Protein AF-K9KBS5-F1 (afdb_monomer_lite)

InterPro domains:
  IPR041309 TANK-binding kinase 1, coiled-coil domain 1 [PF18394] (1-120)
  IPR051180 Inhibitor of nuclear factor kappa-B kinase [PTHR22969] (2-181)

Foldseek 3Di:
DLVPFADDVVVVLVVVLVVLVVLLVVLVVVVVVVVVVVDDDPVVVVVNVVSVVVNVVSVVVSVCSCVVRHVVRVVVSVVVVVVVVVVVVVVVVVVVVVVVVVVVVVVVVVVVVVVVVVVVVPPPPCVVVVCVDDDDDDDPDPPPPVNVVVVVVVVVVVVVVVVVVVVVVVVVVVVVVVVVVVVVPPDDDDDDDD

pLDDT: mean 84.77, std 21.23, range [32.62, 98.75]

Secondary structure (DSSP, 8-state):
-TTTSS--GGG-HHHHHHHHHHHHHHHHHHHHHHHHHSS--HHHHHHHHHHHHHHHHHHHHHHHHIIIIIIHHHHHHHHHHHHHHHHHHHHHHHHHHHHHHHHHHHHHHHHHHHHHHHHHHHS-GGGTTTTTTS----------HHHHHHHHHHHHHHHHHHHHHHHHHHHHHHHHHHHHHHSSSS--------

Radius of gyration: 48.0 Å; chains: 1; bounding box: 84×81×123 Å

Sequence (194 aa):
WAHQEGTHPKDRHVEKLQVLLSCITEIYYQFKKDKAERRLAYNEEQIHKFDKQKLYYHATKAMTHFTDECVKKYEVFLDKSEEWMRKMLHLRKQLLALTNQCFDIEEEVSKYQDYTSELQETLPQKMFAASSGMKHAMTPVYPCSNTLVEMTLGMKKLKEEMEGVVKELAENNHILERFGALTMDGGLRNVDCL

Structure (mmCIF, N/CA/C/O backbone):
data_AF-K9KBS5-F1
#
_entry.id   AF-K9KBS5-F1
#
loop_
_atom_site.group_PDB
_atom_site.id
_atom_site.type_symbol
_atom_site.label_atom_id
_atom_site.label_alt_id
_atom_site.label_comp_id
_atom_site.label_asym_id
_atom_site.label_entity_id
_atom_site.label_seq_id
_atom_site.pdbx_PDB_ins_code
_atom_site.Cartn_x
_atom_site.Cartn_y
_atom_site.Cartn_z
_atom_site.occupancy
_atom_site.B_iso_or_equiv
_atom_site.auth_seq_id
_atom_site.auth_comp_id
_atom_site.auth_asym_id
_atom_site.auth_atom_id
_atom_site.pdbx_PDB_model_num
ATOM 1 N N . TRP A 1 1 ? 0.199 -4.990 14.502 1.00 95.06 1 TRP A N 1
ATOM 2 C CA . TRP A 1 1 ? -0.341 -4.807 13.145 1.00 95.06 1 TRP A CA 1
ATOM 3 C C . TRP A 1 1 ? 0.205 -3.537 12.488 1.00 95.06 1 TRP A C 1
ATOM 5 O O . TRP A 1 1 ? 0.916 -3.676 11.511 1.00 95.06 1 TRP A O 1
ATOM 15 N N . ALA A 1 2 ? 0.016 -2.330 13.043 1.00 95.69 2 ALA A N 1
ATOM 16 C CA . ALA A 1 2 ? 0.425 -1.084 12.364 1.00 95.69 2 ALA A CA 1
ATOM 17 C C . ALA A 1 2 ? 1.937 -0.931 12.057 1.00 95.69 2 ALA A C 1
ATOM 19 O O . ALA A 1 2 ? 2.290 -0.287 11.083 1.00 95.69 2 ALA A O 1
ATOM 20 N N . HIS A 1 3 ? 2.825 -1.535 12.858 1.00 95.69 3 HIS A N 1
ATOM 21 C CA . HIS A 1 3 ? 4.283 -1.555 12.610 1.00 95.69 3 HIS A CA 1
ATOM 22 C C . HIS A 1 3 ? 4.777 -2.835 11.907 1.00 95.69 3 HIS A C 1
ATOM 24 O O . HIS A 1 3 ? 5.979 -3.084 11.828 1.00 95.69 3 HIS A O 1
ATOM 30 N N . GLN A 1 4 ? 3.854 -3.717 11.525 1.00 95.12 4 GLN A N 1
ATOM 31 C CA . GLN A 1 4 ? 4.143 -5.030 10.937 1.00 95.12 4 GLN A CA 1
ATOM 32 C C . GLN A 1 4 ? 3.656 -5.096 9.489 1.00 95.12 4 GLN A C 1
ATOM 34 O O . GLN A 1 4 ? 4.336 -5.671 8.649 1.00 95.12 4 GLN A O 1
ATOM 39 N N . GLU A 1 5 ? 2.504 -4.487 9.217 1.00 95.81 5 GLU A N 1
ATOM 40 C CA . GLU A 1 5 ? 1.865 -4.439 7.905 1.00 95.81 5 GLU A CA 1
ATOM 41 C C . GLU A 1 5 ? 2.236 -3.158 7.152 1.00 95.81 5 GLU A C 1
ATOM 43 O O . GLU A 1 5 ? 2.661 -2.170 7.754 1.00 95.81 5 GLU A O 1
ATOM 48 N N . GLY A 1 6 ? 2.025 -3.153 5.835 1.00 96.25 6 GLY A N 1
ATOM 49 C CA . GLY A 1 6 ? 2.321 -1.998 4.992 1.00 96.25 6 GLY A CA 1
ATOM 50 C C . GLY A 1 6 ? 3.808 -1.821 4.683 1.00 96.25 6 GLY A C 1
ATOM 51 O O . GLY A 1 6 ? 4.645 -2.695 4.920 1.00 96.25 6 GLY A O 1
ATOM 52 N N . THR A 1 7 ? 4.132 -0.671 4.099 1.00 97.25 7 THR A N 1
ATOM 53 C CA . THR A 1 7 ? 5.505 -0.287 3.752 1.00 97.25 7 THR A CA 1
ATOM 54 C C . THR A 1 7 ? 6.061 0.709 4.755 1.00 97.25 7 THR A C 1
ATOM 56 O O . THR A 1 7 ? 5.354 1.614 5.198 1.00 97.25 7 THR A O 1
ATOM 59 N N . HIS A 1 8 ? 7.354 0.611 5.037 1.00 97.44 8 HIS A N 1
ATOM 60 C CA . HIS A 1 8 ? 8.054 1.472 5.978 1.00 97.44 8 HIS A CA 1
ATOM 61 C C . HIS A 1 8 ? 9.142 2.296 5.275 1.00 97.44 8 HIS A C 1
ATOM 63 O O . HIS A 1 8 ? 9.689 1.864 4.257 1.00 97.44 8 HIS A O 1
ATOM 69 N N . PRO A 1 9 ? 9.559 3.443 5.847 1.00 97.19 9 PRO A N 1
ATOM 70 C CA . PRO A 1 9 ? 10.633 4.261 5.272 1.00 97.19 9 PRO A CA 1
ATOM 71 C C . PRO A 1 9 ? 11.941 3.487 5.036 1.00 97.19 9 PRO A C 1
ATOM 73 O O . PRO A 1 9 ? 12.627 3.691 4.040 1.00 97.19 9 PRO A O 1
ATOM 76 N N . LYS A 1 10 ? 12.255 2.530 5.919 1.00 96.75 10 LYS A N 1
ATOM 77 C CA . LYS A 1 10 ? 13.432 1.651 5.812 1.00 96.75 10 LYS A CA 1
ATOM 78 C C . LYS A 1 10 ? 13.430 0.732 4.582 1.00 96.75 10 LYS A C 1
ATOM 80 O O . LYS A 1 10 ? 14.494 0.264 4.188 1.00 96.75 10 LYS A O 1
ATOM 85 N N . ASP A 1 11 ? 12.275 0.486 3.967 1.00 96.69 11 ASP A N 1
ATOM 86 C CA . ASP A 1 11 ? 12.158 -0.409 2.811 1.00 96.69 11 ASP A CA 1
ATOM 87 C C . ASP A 1 11 ? 12.587 0.279 1.501 1.00 96.69 11 ASP A C 1
ATOM 89 O O . ASP A 1 11 ? 12.932 -0.388 0.512 1.00 96.69 11 ASP A O 1
ATOM 93 N N . ARG A 1 12 ? 12.624 1.623 1.520 1.00 97.94 12 ARG A N 1
ATOM 94 C CA . ARG A 1 12 ? 13.151 2.502 0.465 1.00 97.94 12 ARG A CA 1
ATOM 95 C C . ARG A 1 12 ? 12.515 2.273 -0.907 1.00 97.94 12 ARG A C 1
ATOM 97 O O . ARG A 1 12 ? 13.191 2.280 -1.938 1.00 97.94 12 ARG A O 1
ATOM 104 N N . HIS A 1 13 ? 11.211 1.980 -0.929 1.00 97.94 13 HIS A N 1
ATOM 105 C CA . HIS A 1 13 ? 10.484 1.705 -2.173 1.00 97.94 13 HIS A CA 1
ATOM 106 C C . HIS A 1 13 ? 10.466 2.922 -3.105 1.00 97.94 13 HIS A C 1
ATOM 108 O O . HIS A 1 13 ? 10.647 2.758 -4.311 1.00 97.94 13 HIS A O 1
ATOM 114 N N . VAL A 1 14 ? 10.314 4.129 -2.549 1.00 98.12 14 VAL A N 1
ATOM 115 C CA . VAL A 1 14 ? 10.308 5.382 -3.316 1.00 98.12 14 VAL A CA 1
ATOM 116 C C . VAL A 1 14 ? 11.654 5.593 -4.002 1.00 98.12 14 VAL A C 1
ATOM 118 O O . VAL A 1 14 ? 11.693 5.843 -5.201 1.00 98.12 14 VAL A O 1
ATOM 121 N N . GLU A 1 15 ? 12.767 5.406 -3.293 1.00 98.38 15 GLU A N 1
ATOM 122 C CA . GLU A 1 15 ? 14.102 5.581 -3.868 1.00 98.38 15 GLU A CA 1
ATOM 123 C C . GLU A 1 15 ? 14.423 4.511 -4.915 1.00 98.38 15 GLU A C 1
ATOM 125 O O . GLU A 1 15 ? 15.004 4.825 -5.952 1.00 98.38 15 GLU A O 1
ATOM 130 N N . LYS A 1 16 ? 14.006 3.257 -4.697 1.00 98.19 16 LYS A N 1
ATOM 131 C CA . LYS A 1 16 ? 14.151 2.185 -5.699 1.00 98.19 16 LYS A CA 1
ATOM 132 C C . LYS A 1 16 ? 13.413 2.523 -6.999 1.00 98.19 16 LYS A C 1
ATOM 134 O O . LYS A 1 16 ? 13.973 2.344 -8.080 1.00 98.19 16 LYS A O 1
ATOM 139 N N . LEU A 1 17 ? 12.184 3.033 -6.903 1.00 98.56 17 LEU A N 1
ATOM 140 C CA . LEU A 1 17 ? 11.411 3.484 -8.064 1.00 98.56 17 LEU A CA 1
ATOM 141 C C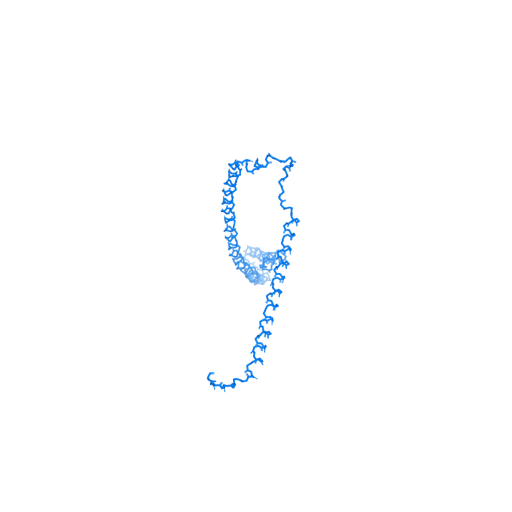 . LEU A 1 17 ? 12.027 4.731 -8.705 1.00 98.56 17 LEU A C 1
ATOM 143 O O . LEU A 1 17 ? 12.088 4.814 -9.930 1.00 98.56 17 LEU A O 1
ATOM 147 N N . GLN A 1 18 ? 12.552 5.656 -7.900 1.00 98.50 18 GLN A N 1
ATOM 148 C CA . GLN A 1 18 ? 13.221 6.860 -8.384 1.00 98.50 18 GLN A CA 1
ATOM 149 C C . GLN A 1 18 ? 14.458 6.529 -9.226 1.00 98.50 18 GLN A C 1
ATOM 151 O O . GLN A 1 18 ? 14.669 7.159 -10.255 1.00 98.50 18 GLN A O 1
ATOM 156 N N . VAL A 1 19 ? 15.246 5.519 -8.843 1.00 98.62 19 VAL A N 1
ATOM 157 C CA . VAL A 1 19 ? 16.393 5.062 -9.648 1.00 98.62 19 VAL A CA 1
ATOM 158 C C . VAL A 1 19 ? 15.939 4.564 -11.022 1.00 98.62 19 VAL A C 1
ATOM 160 O O . VAL A 1 19 ? 16.517 4.951 -12.035 1.00 98.62 19 VAL A O 1
ATOM 163 N N . LEU A 1 20 ? 14.878 3.752 -11.082 1.00 98.62 20 LEU A N 1
ATOM 164 C CA . LEU A 1 20 ? 14.330 3.271 -12.357 1.00 98.62 20 LEU A CA 1
ATOM 165 C C . LEU A 1 20 ? 13.782 4.423 -13.207 1.00 98.62 20 LEU A C 1
ATOM 167 O O . LEU A 1 20 ? 14.007 4.455 -14.417 1.00 98.62 20 LEU A O 1
ATOM 171 N N . LEU A 1 21 ? 13.110 5.387 -12.575 1.00 98.75 21 LEU A N 1
ATOM 172 C CA . LEU A 1 21 ? 12.610 6.587 -13.236 1.00 98.75 21 LEU A CA 1
ATOM 173 C C . LEU A 1 21 ? 13.749 7.435 -13.813 1.00 98.75 21 LEU A C 1
ATOM 175 O O . LEU A 1 21 ? 13.623 7.920 -14.937 1.00 98.75 21 LEU A O 1
ATOM 179 N N . SER A 1 22 ? 14.863 7.585 -13.094 1.00 98.75 22 SER A N 1
ATOM 180 C CA . SER A 1 22 ? 16.047 8.288 -13.595 1.00 98.75 22 SER A CA 1
ATOM 181 C C . SER A 1 22 ? 16.603 7.618 -14.855 1.00 98.75 22 SER A C 1
ATOM 183 O O . SER A 1 22 ? 16.784 8.304 -15.856 1.00 98.75 22 SER A O 1
ATOM 185 N N . CYS A 1 23 ? 16.751 6.286 -14.874 1.00 98.62 23 CYS A N 1
ATOM 186 C CA . CYS A 1 23 ? 17.196 5.560 -16.074 1.00 98.62 23 CYS A CA 1
ATOM 187 C C . CYS A 1 23 ? 16.243 5.754 -17.267 1.00 98.62 23 CYS A C 1
ATOM 189 O O . CYS A 1 23 ? 16.682 5.991 -18.391 1.00 98.62 23 CYS A O 1
ATOM 191 N N . ILE A 1 24 ? 14.926 5.688 -17.036 1.00 98.75 24 ILE A N 1
ATOM 192 C CA . ILE A 1 24 ? 13.917 5.941 -18.081 1.00 98.75 24 ILE A CA 1
ATOM 193 C C . ILE A 1 24 ? 14.037 7.375 -18.610 1.00 98.75 24 ILE A C 1
ATOM 195 O O . ILE A 1 24 ? 13.955 7.609 -19.816 1.00 98.75 24 ILE A O 1
ATOM 199 N N . THR A 1 25 ? 14.241 8.333 -17.708 1.00 98.69 25 THR A N 1
ATOM 200 C CA . THR A 1 25 ? 14.342 9.759 -18.027 1.00 98.69 25 THR A CA 1
ATOM 201 C C . THR A 1 25 ? 15.595 10.064 -18.845 1.00 98.69 25 THR A C 1
ATOM 203 O O . THR A 1 25 ? 15.521 10.820 -19.814 1.00 98.69 25 THR A O 1
ATOM 206 N N . GLU A 1 26 ? 16.729 9.447 -18.512 1.00 98.75 26 GLU A N 1
ATOM 207 C CA . GLU A 1 26 ? 17.972 9.548 -19.283 1.00 98.75 26 GLU A CA 1
ATOM 208 C C . GLU A 1 26 ? 17.784 9.040 -20.718 1.00 98.75 26 GLU A C 1
ATOM 210 O O . GLU A 1 26 ? 18.081 9.772 -21.666 1.00 98.75 26 GLU A O 1
ATOM 215 N N . ILE A 1 27 ? 17.195 7.848 -20.891 1.00 98.69 27 ILE A N 1
ATOM 216 C CA . ILE A 1 27 ? 16.898 7.290 -22.221 1.00 98.69 27 ILE A CA 1
ATOM 217 C C . ILE A 1 27 ? 15.939 8.208 -22.992 1.00 98.69 27 ILE A C 1
ATOM 219 O O . ILE A 1 27 ? 16.160 8.500 -24.167 1.00 98.69 27 ILE A O 1
ATOM 223 N N . TYR A 1 28 ? 14.894 8.721 -22.339 1.00 98.69 28 TYR A N 1
ATOM 224 C CA . TYR A 1 28 ? 13.949 9.653 -22.956 1.00 98.69 28 TYR A CA 1
ATOM 225 C C . TYR A 1 28 ? 14.634 10.924 -23.475 1.00 98.69 28 TYR A C 1
ATOM 227 O O . TYR A 1 28 ? 14.375 11.354 -24.604 1.00 98.69 28 TYR A O 1
ATOM 235 N N . TYR A 1 29 ? 15.518 11.534 -22.682 1.00 98.69 29 TYR A N 1
ATOM 236 C CA . TYR A 1 29 ? 16.245 12.723 -23.120 1.00 98.69 29 TYR A CA 1
ATOM 237 C C . TYR A 1 29 ? 17.230 12.421 -24.244 1.00 98.69 29 TYR A C 1
ATOM 239 O O . TYR A 1 29 ? 17.361 13.250 -25.147 1.00 98.69 29 TYR A O 1
ATOM 247 N N . GLN A 1 30 ? 17.868 11.250 -24.238 1.00 98.50 30 GLN A N 1
ATOM 248 C CA . GLN A 1 30 ? 18.705 10.827 -25.356 1.00 98.50 30 GLN A CA 1
ATOM 249 C C . GLN A 1 30 ? 17.870 10.669 -26.634 1.00 98.50 30 GLN A C 1
ATOM 251 O O . GLN A 1 30 ? 18.192 11.272 -27.651 1.00 98.50 30 GLN A O 1
ATOM 256 N N . PHE A 1 31 ? 16.700 10.028 -26.561 1.00 98.44 31 PHE A N 1
ATOM 257 C CA . PHE A 1 31 ? 15.797 9.887 -27.711 1.00 98.44 31 PHE A CA 1
ATOM 258 C C . PHE A 1 31 ? 15.307 11.225 -28.265 1.00 98.44 31 PHE A C 1
ATOM 260 O O . PHE A 1 31 ? 15.071 11.356 -29.468 1.00 98.44 31 PHE A O 1
ATOM 267 N N . LYS A 1 32 ? 15.161 12.249 -27.415 1.00 98.38 32 LYS A N 1
ATOM 268 C CA . LYS A 1 32 ? 14.866 13.608 -27.886 1.00 98.38 32 LYS A CA 1
ATOM 269 C C . LYS A 1 32 ? 16.009 14.201 -28.710 1.00 98.38 32 LYS A C 1
ATOM 271 O O . LYS A 1 32 ? 15.714 14.908 -29.674 1.00 98.38 32 LYS A O 1
ATOM 276 N N . LYS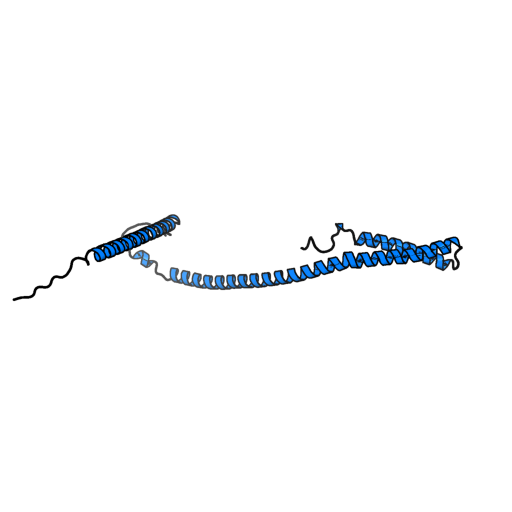 A 1 33 ? 17.268 13.939 -28.346 1.00 98.12 33 LYS A N 1
ATOM 277 C CA . LYS A 1 33 ? 18.447 14.385 -29.107 1.00 98.12 33 LYS A CA 1
ATOM 278 C C . LYS A 1 33 ? 18.543 13.640 -30.434 1.00 98.12 33 LYS A C 1
ATOM 280 O O . LYS A 1 33 ? 18.546 14.288 -31.476 1.00 98.12 33 LYS A O 1
ATOM 285 N N . ASP A 1 34 ? 18.453 12.313 -30.399 1.00 98.00 34 ASP A N 1
ATOM 286 C CA . ASP A 1 34 ? 18.469 11.458 -31.592 1.00 98.00 34 ASP A CA 1
ATOM 287 C C . ASP A 1 34 ? 17.393 11.887 -32.607 1.00 98.00 34 ASP A C 1
ATOM 289 O O . ASP A 1 34 ? 17.620 11.960 -33.816 1.00 98.00 34 ASP A O 1
ATOM 293 N N . LYS A 1 35 ? 16.199 12.242 -32.112 1.00 97.12 35 LYS A N 1
ATOM 294 C CA . LYS A 1 35 ? 15.102 12.750 -32.945 1.00 97.12 35 LYS A CA 1
ATOM 295 C C . LYS A 1 35 ? 15.440 14.085 -33.617 1.00 97.12 35 LYS A C 1
ATOM 297 O O . LYS A 1 35 ? 15.013 14.306 -34.751 1.00 97.12 35 LYS A O 1
ATOM 302 N N . ALA A 1 36 ? 16.160 14.979 -32.940 1.00 97.44 36 ALA A N 1
ATOM 303 C CA . ALA A 1 36 ? 16.575 16.263 -33.505 1.00 97.44 36 ALA A CA 1
ATOM 304 C C . ALA A 1 36 ? 17.604 16.087 -34.636 1.00 97.44 36 ALA A C 1
ATOM 306 O O . ALA A 1 36 ? 17.568 16.842 -35.608 1.00 97.44 36 ALA A O 1
ATOM 307 N N . GLU A 1 37 ? 18.449 15.056 -34.556 1.00 95.38 37 GLU A N 1
ATOM 308 C CA . GLU A 1 37 ? 19.460 14.715 -35.570 1.00 95.38 37 GLU A CA 1
ATOM 309 C C . GLU A 1 37 ? 18.867 14.096 -36.849 1.00 95.38 37 GLU A C 1
ATOM 311 O O . GLU A 1 37 ? 19.524 14.067 -37.888 1.00 95.38 37 GLU A O 1
ATOM 316 N N . ARG A 1 38 ? 17.598 13.658 -36.816 1.00 93.62 38 ARG A N 1
ATOM 317 C CA . ARG A 1 38 ? 16.812 13.053 -37.918 1.00 93.62 38 ARG A CA 1
ATOM 318 C C . ARG A 1 38 ? 17.336 11.724 -38.470 1.00 93.62 38 ARG A C 1
ATOM 320 O O . ARG A 1 38 ? 16.527 10.936 -38.958 1.00 93.62 38 ARG A O 1
ATOM 327 N N . ARG A 1 39 ? 18.642 11.463 -38.433 1.00 95.56 39 ARG A N 1
ATOM 328 C CA . ARG A 1 39 ? 19.259 10.223 -38.908 1.00 95.56 39 ARG A CA 1
ATOM 329 C C . ARG A 1 39 ? 20.481 9.884 -38.061 1.00 95.56 39 ARG A C 1
ATOM 331 O O . ARG A 1 39 ? 21.407 10.679 -37.977 1.00 95.56 39 ARG A O 1
ATOM 338 N N . LEU A 1 40 ? 20.486 8.678 -37.506 1.00 97.19 40 LEU A N 1
ATOM 339 C CA . LEU A 1 40 ? 21.596 8.142 -36.725 1.00 97.19 40 LEU A CA 1
ATOM 340 C C . LEU A 1 40 ? 22.573 7.363 -37.617 1.00 97.19 40 LEU A C 1
ATOM 342 O O . LEU A 1 40 ? 22.184 6.786 -38.637 1.00 97.19 40 LEU A O 1
ATOM 346 N N . ALA A 1 41 ? 23.846 7.332 -37.221 1.00 96.88 41 ALA A N 1
ATOM 347 C CA . ALA A 1 41 ? 24.817 6.391 -37.774 1.00 96.88 41 ALA A CA 1
ATOM 348 C C . ALA A 1 41 ? 24.485 4.957 -37.328 1.00 96.88 41 ALA A C 1
ATOM 350 O O . ALA A 1 41 ? 23.807 4.759 -36.324 1.00 96.88 41 ALA A O 1
ATOM 351 N N . TYR A 1 42 ? 24.994 3.948 -38.041 1.00 97.75 42 TYR A N 1
ATOM 352 C CA . TYR A 1 42 ? 24.641 2.543 -37.790 1.00 97.75 42 TYR A CA 1
ATOM 353 C C . TYR A 1 42 ? 24.820 2.114 -36.322 1.00 97.75 42 TYR A C 1
ATOM 355 O O . TYR A 1 42 ? 23.908 1.523 -35.751 1.00 97.75 42 TYR A O 1
ATOM 363 N N . ASN A 1 43 ? 25.957 2.439 -35.695 1.00 98.00 43 ASN A N 1
ATOM 364 C CA . ASN A 1 43 ? 26.219 2.066 -34.299 1.00 98.00 43 ASN A CA 1
ATOM 365 C C . ASN A 1 43 ? 25.255 2.760 -33.323 1.00 98.00 43 ASN A C 1
ATOM 367 O O . ASN A 1 43 ? 24.684 2.095 -32.461 1.00 98.00 43 ASN A O 1
ATOM 371 N N . GLU A 1 44 ? 25.013 4.060 -33.506 1.00 97.94 44 GLU A N 1
ATOM 372 C CA . GLU A 1 44 ? 24.057 4.825 -32.694 1.00 97.94 44 GLU A CA 1
ATOM 373 C C . GLU A 1 44 ? 22.624 4.310 -32.873 1.00 97.94 44 GLU A C 1
ATOM 375 O O . GLU A 1 44 ? 21.867 4.207 -31.912 1.00 97.94 44 GLU A O 1
ATOM 380 N N . GLU A 1 45 ? 22.252 3.885 -34.085 1.00 98.00 45 GLU A N 1
ATOM 381 C CA . GLU A 1 45 ? 20.956 3.256 -34.340 1.00 98.00 45 GLU A CA 1
ATOM 382 C C . GLU A 1 45 ? 20.806 1.924 -33.582 1.00 98.00 45 GLU A C 1
ATOM 384 O O . GLU A 1 45 ? 19.721 1.611 -33.084 1.00 98.00 45 GLU A O 1
ATOM 389 N N . GLN A 1 46 ? 21.879 1.133 -33.456 1.00 98.50 46 GLN A N 1
ATOM 390 C CA . GLN A 1 46 ? 21.854 -0.088 -32.643 1.00 98.50 46 GLN A CA 1
ATOM 391 C C . GLN A 1 46 ? 21.720 0.235 -31.152 1.00 98.50 46 GLN A C 1
ATOM 393 O O . GLN A 1 46 ? 20.886 -0.375 -30.480 1.00 98.50 46 GLN A O 1
ATOM 398 N N . ILE A 1 47 ? 22.476 1.213 -30.640 1.00 98.25 47 ILE A N 1
ATOM 399 C CA . ILE A 1 47 ? 22.370 1.670 -29.244 1.00 98.25 47 ILE A CA 1
ATOM 400 C C . ILE A 1 47 ? 20.943 2.148 -28.954 1.00 98.25 47 ILE A C 1
ATOM 402 O O . ILE A 1 47 ? 20.323 1.673 -28.004 1.00 98.25 47 ILE A O 1
ATOM 406 N N . HIS A 1 48 ? 20.365 2.969 -29.833 1.00 98.50 48 HIS A N 1
ATOM 407 C CA . HIS A 1 48 ? 18.984 3.437 -29.727 1.00 98.50 48 HIS A CA 1
ATOM 408 C C . HIS A 1 48 ? 17.976 2.277 -29.642 1.00 98.50 48 HIS A C 1
ATOM 410 O O . HIS A 1 48 ? 17.062 2.289 -28.813 1.00 98.50 48 HIS A O 1
ATOM 416 N N . LYS A 1 49 ? 18.137 1.233 -30.470 1.00 98.44 49 LYS A N 1
ATOM 417 C CA . LYS A 1 49 ? 17.281 0.031 -30.429 1.00 98.44 49 LYS A CA 1
ATOM 418 C C . LYS A 1 49 ? 17.417 -0.728 -29.109 1.00 98.44 49 LYS A C 1
ATOM 420 O O . LYS A 1 49 ? 16.397 -1.141 -28.552 1.00 98.44 49 LYS A O 1
ATOM 425 N N . PHE A 1 50 ? 18.635 -0.883 -28.592 1.00 98.69 50 PHE A N 1
ATOM 426 C CA . PHE A 1 50 ? 18.868 -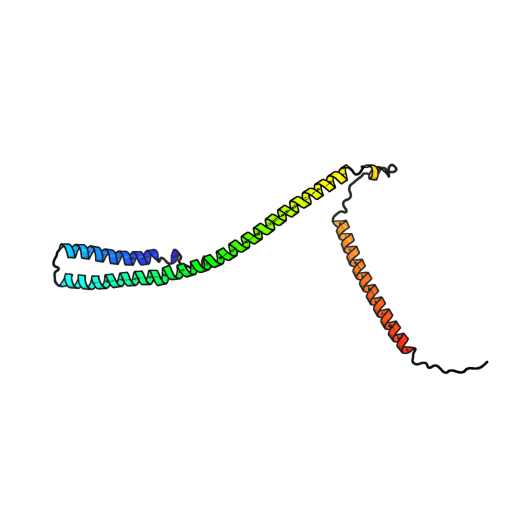1.506 -27.286 1.00 98.69 50 PHE A CA 1
ATOM 427 C C . PHE A 1 50 ? 18.258 -0.689 -26.148 1.00 98.69 50 PHE A C 1
ATOM 429 O O . PHE A 1 50 ? 17.567 -1.243 -25.292 1.00 98.69 50 PHE A O 1
ATOM 436 N N . ASP A 1 51 ? 18.446 0.626 -26.151 1.00 98.69 51 ASP A N 1
ATOM 437 C CA . ASP A 1 51 ? 17.907 1.491 -25.107 1.00 98.69 51 ASP A CA 1
ATOM 438 C C . ASP A 1 51 ? 16.380 1.557 -25.154 1.00 98.69 51 ASP A C 1
ATOM 440 O O . ASP A 1 51 ? 15.733 1.635 -24.111 1.00 98.69 51 ASP A O 1
ATOM 444 N N . LYS A 1 52 ? 15.768 1.381 -26.330 1.00 98.50 52 LYS A N 1
ATOM 445 C CA . LYS A 1 52 ? 14.309 1.262 -26.450 1.00 98.50 52 LYS A CA 1
ATOM 446 C C . LYS A 1 52 ? 13.787 0.025 -25.719 1.00 98.50 52 LYS A C 1
ATOM 448 O O . LYS A 1 52 ? 12.763 0.098 -25.039 1.00 98.50 52 LYS A O 1
ATOM 453 N N . GLN A 1 53 ? 14.492 -1.100 -25.831 1.00 98.69 53 GLN A N 1
ATOM 454 C CA . GLN A 1 53 ? 14.166 -2.313 -25.079 1.00 98.69 53 GLN A CA 1
ATOM 455 C C . GLN A 1 53 ? 14.421 -2.127 -23.577 1.00 98.69 53 GLN A C 1
ATOM 457 O O . GLN A 1 53 ? 13.571 -2.501 -22.767 1.00 98.69 53 GLN A O 1
ATOM 462 N N . LYS A 1 54 ? 15.539 -1.495 -23.189 1.00 98.56 54 LYS A N 1
ATOM 463 C CA . LYS A 1 54 ? 15.827 -1.184 -21.778 1.00 98.56 54 LYS A CA 1
ATOM 464 C C . LYS A 1 54 ? 14.779 -0.268 -21.158 1.00 98.56 54 LYS A C 1
ATOM 466 O O . LYS A 1 54 ? 14.399 -0.492 -20.015 1.00 98.56 54 LYS A O 1
ATOM 471 N N . LEU A 1 55 ? 14.280 0.726 -21.891 1.00 98.69 55 LEU A N 1
ATOM 472 C CA . LEU A 1 55 ? 13.223 1.619 -21.417 1.00 98.69 55 LEU A CA 1
ATOM 473 C C . LEU A 1 55 ? 11.975 0.821 -21.038 1.00 98.69 55 LEU A C 1
ATOM 475 O O . LEU A 1 55 ? 11.453 0.988 -19.936 1.00 98.69 55 LEU A O 1
ATOM 479 N N . TYR A 1 56 ? 11.537 -0.090 -21.912 1.00 98.62 56 TYR A N 1
ATOM 480 C CA . TYR A 1 56 ? 10.410 -0.976 -21.619 1.00 98.62 56 TYR A CA 1
ATOM 481 C C . TYR A 1 56 ? 10.691 -1.890 -20.417 1.00 98.62 56 TYR A C 1
ATOM 483 O O . TYR A 1 56 ? 9.832 -2.053 -19.549 1.00 98.62 56 TYR A O 1
ATOM 491 N N . TYR A 1 57 ? 11.904 -2.439 -20.321 1.00 98.69 57 TYR A N 1
ATOM 492 C CA . TYR A 1 57 ? 12.323 -3.258 -19.184 1.00 98.69 57 TYR A CA 1
ATOM 493 C C . TYR A 1 57 ? 12.275 -2.485 -17.856 1.00 98.69 57 TYR A C 1
ATOM 495 O O . TYR A 1 57 ? 11.677 -2.964 -16.892 1.00 98.69 57 TYR A O 1
ATOM 503 N N . HIS A 1 58 ? 12.848 -1.279 -17.794 1.00 98.75 58 HIS A N 1
ATOM 504 C CA . HIS A 1 58 ? 12.826 -0.444 -16.592 1.00 98.75 58 HIS A CA 1
ATOM 505 C C . HIS A 1 58 ? 11.403 -0.043 -16.202 1.00 98.75 58 HIS A C 1
ATOM 507 O O . HIS A 1 58 ? 11.065 -0.115 -15.021 1.00 98.75 58 HIS A O 1
ATOM 513 N N . ALA A 1 59 ? 10.563 0.325 -17.174 1.00 98.69 59 ALA A N 1
ATOM 514 C CA . ALA A 1 59 ? 9.169 0.683 -16.929 1.00 98.69 59 ALA A CA 1
ATOM 515 C C . ALA A 1 59 ? 8.366 -0.504 -16.380 1.00 98.69 59 ALA A C 1
ATOM 517 O O . ALA A 1 59 ? 7.669 -0.363 -15.377 1.00 98.69 59 ALA A O 1
ATOM 518 N N . THR A 1 60 ? 8.520 -1.685 -16.983 1.00 98.75 60 THR A N 1
ATOM 519 C CA . THR A 1 60 ? 7.859 -2.913 -16.522 1.00 98.75 60 THR A CA 1
ATOM 520 C C . THR A 1 60 ? 8.314 -3.267 -15.111 1.00 98.75 60 THR A C 1
ATOM 522 O O . THR A 1 60 ? 7.486 -3.464 -14.229 1.00 98.75 60 THR A O 1
ATOM 525 N N . LYS A 1 61 ? 9.627 -3.244 -14.853 1.00 98.69 61 LYS A N 1
ATOM 526 C CA . LYS A 1 61 ? 10.189 -3.510 -13.524 1.00 98.69 61 LYS A CA 1
ATOM 527 C C . LYS A 1 61 ? 9.687 -2.522 -12.468 1.00 98.69 61 LYS A C 1
ATOM 529 O O . LYS A 1 61 ? 9.384 -2.936 -11.354 1.00 98.69 61 LYS A O 1
ATOM 534 N N . ALA A 1 62 ? 9.600 -1.234 -12.805 1.00 98.69 62 ALA A N 1
ATOM 535 C CA . ALA A 1 62 ? 9.076 -0.212 -11.905 1.00 98.69 62 ALA A CA 1
ATOM 536 C C . ALA A 1 62 ? 7.592 -0.446 -11.602 1.00 98.69 62 ALA A C 1
ATOM 538 O O . ALA A 1 62 ? 7.191 -0.377 -10.444 1.00 98.69 62 ALA A O 1
ATOM 539 N N . MET A 1 63 ? 6.796 -0.770 -12.623 1.00 98.62 63 MET A N 1
ATOM 540 C CA . MET A 1 63 ? 5.367 -1.010 -12.454 1.00 98.62 63 MET A CA 1
ATOM 541 C C . MET A 1 63 ? 5.095 -2.262 -11.620 1.00 98.62 63 MET A C 1
ATOM 543 O O . MET A 1 63 ? 4.342 -2.182 -10.660 1.00 98.62 63 MET A O 1
ATOM 547 N N . THR A 1 64 ? 5.768 -3.378 -11.913 1.00 98.62 64 THR A N 1
ATOM 548 C CA . THR A 1 64 ? 5.655 -4.610 -11.119 1.00 98.62 64 THR A CA 1
ATOM 549 C C . THR A 1 64 ? 6.078 -4.381 -9.669 1.00 98.62 64 THR A C 1
ATOM 551 O O . THR A 1 64 ? 5.388 -4.804 -8.750 1.00 98.62 64 THR A O 1
ATOM 554 N N . HIS A 1 65 ? 7.176 -3.656 -9.428 1.00 98.44 65 HIS A N 1
ATOM 555 C CA . HIS A 1 65 ? 7.585 -3.316 -8.061 1.00 98.44 65 HIS A CA 1
ATOM 556 C C . HIS A 1 65 ? 6.539 -2.447 -7.353 1.00 98.44 65 HIS A C 1
ATOM 558 O O . HIS A 1 65 ? 6.262 -2.647 -6.175 1.00 98.44 65 HIS A O 1
ATOM 564 N N . PHE A 1 66 ? 5.935 -1.488 -8.056 1.00 98.69 66 PHE A N 1
ATOM 565 C CA . PHE A 1 66 ? 4.881 -0.653 -7.491 1.00 98.69 66 PHE A CA 1
ATOM 566 C C . PHE A 1 66 ? 3.629 -1.467 -7.132 1.00 98.69 66 PHE A C 1
ATOM 568 O O . PHE A 1 66 ? 3.130 -1.338 -6.015 1.00 98.69 66 PHE A O 1
ATOM 575 N N . THR A 1 67 ? 3.139 -2.323 -8.029 1.00 98.56 67 THR A N 1
ATOM 576 C CA . THR A 1 67 ? 1.935 -3.129 -7.778 1.00 98.56 67 THR A CA 1
ATOM 577 C C . THR A 1 67 ? 2.166 -4.168 -6.688 1.00 98.56 67 THR A C 1
ATOM 579 O O . THR A 1 67 ? 1.388 -4.259 -5.737 1.00 98.56 67 THR A O 1
ATOM 582 N N . ASP A 1 68 ? 3.260 -4.918 -6.784 1.00 97.94 68 ASP A N 1
ATOM 583 C CA . ASP A 1 68 ? 3.438 -6.135 -5.995 1.00 97.94 68 ASP A CA 1
ATOM 584 C C . ASP A 1 68 ? 3.981 -5.843 -4.596 1.00 97.94 68 ASP A C 1
ATOM 586 O O . ASP A 1 68 ? 3.654 -6.559 -3.648 1.00 97.94 68 ASP A O 1
ATOM 590 N N . GLU A 1 69 ? 4.776 -4.779 -4.444 1.00 97.25 69 GLU A N 1
ATOM 591 C CA . GLU A 1 69 ? 5.366 -4.408 -3.158 1.00 97.25 69 GLU A CA 1
ATOM 592 C C . GLU A 1 69 ? 4.662 -3.226 -2.496 1.00 97.25 69 GLU A C 1
ATOM 594 O O . GLU A 1 69 ? 4.434 -3.269 -1.288 1.00 97.25 69 GLU A O 1
ATOM 599 N N . CYS A 1 70 ? 4.321 -2.169 -3.241 1.00 97.94 70 CYS A N 1
ATOM 600 C CA . CYS A 1 70 ? 3.734 -0.970 -2.638 1.00 97.94 70 CYS A CA 1
ATOM 601 C C . CYS A 1 70 ? 2.219 -1.113 -2.470 1.00 97.94 70 CYS A C 1
ATOM 603 O O . CYS A 1 70 ? 1.720 -1.045 -1.347 1.00 97.94 70 CYS A O 1
ATOM 605 N N . VAL A 1 71 ? 1.491 -1.326 -3.571 1.00 98.50 71 VAL A N 1
ATOM 606 C CA . VAL A 1 71 ? 0.019 -1.366 -3.562 1.00 98.50 71 VAL A CA 1
ATOM 607 C C . VAL A 1 71 ? -0.478 -2.549 -2.742 1.00 98.50 71 VAL A C 1
ATOM 609 O O . VAL A 1 71 ? -1.254 -2.357 -1.811 1.00 98.50 71 VAL A O 1
ATOM 612 N N . LYS A 1 72 ? 0.048 -3.751 -2.990 1.00 98.25 72 LYS A N 1
ATOM 613 C CA . LYS A 1 72 ? -0.377 -4.959 -2.273 1.00 98.25 72 LYS A CA 1
ATOM 614 C C . LYS A 1 72 ? -0.219 -4.852 -0.752 1.00 98.25 72 LYS A C 1
ATOM 616 O O . LYS A 1 72 ? -1.117 -5.229 -0.007 1.00 98.25 72 LYS A O 1
ATOM 621 N N . LYS A 1 73 ? 0.915 -4.334 -0.261 1.00 98.19 73 LYS A N 1
ATOM 622 C CA . LYS A 1 73 ? 1.130 -4.153 1.188 1.00 98.19 73 LYS A CA 1
ATOM 623 C C . LYS A 1 73 ? 0.272 -3.024 1.757 1.00 98.19 73 LYS A C 1
ATOM 625 O O . LYS A 1 73 ? -0.155 -3.115 2.906 1.00 98.19 73 LYS A O 1
ATOM 630 N N . TYR A 1 74 ? 0.023 -1.976 0.974 1.00 98.44 74 TYR A N 1
ATOM 631 C CA . TYR A 1 74 ? -0.883 -0.896 1.353 1.00 98.44 74 TYR A CA 1
ATOM 632 C C . TYR A 1 74 ? -2.324 -1.391 1.526 1.00 98.44 74 TYR A C 1
ATOM 634 O O . TYR A 1 74 ? -2.938 -1.077 2.541 1.00 98.44 74 TYR A O 1
ATOM 642 N N . GLU A 1 75 ? -2.839 -2.200 0.600 1.00 98.50 75 GLU A N 1
ATOM 643 C CA . GLU A 1 75 ? -4.188 -2.779 0.688 1.00 98.50 75 GLU A CA 1
ATOM 644 C C . GLU A 1 75 ? -4.343 -3.636 1.951 1.00 98.50 75 GLU A C 1
ATOM 646 O O . GLU A 1 75 ? -5.274 -3.433 2.725 1.00 98.50 75 GLU A O 1
ATOM 651 N N . VAL A 1 76 ? -3.361 -4.493 2.252 1.00 98.25 76 VAL A N 1
ATOM 652 C CA . VAL A 1 76 ? -3.359 -5.286 3.495 1.00 98.25 76 VAL A CA 1
ATOM 653 C C . VAL A 1 76 ? -3.374 -4.393 4.741 1.00 98.25 76 VAL A C 1
ATOM 655 O O . VAL A 1 76 ? -4.090 -4.669 5.707 1.00 98.25 76 VAL A O 1
ATOM 658 N N . PHE A 1 77 ? -2.594 -3.309 4.748 1.00 98.56 77 PHE A N 1
ATOM 659 C CA . PHE A 1 77 ? -2.605 -2.352 5.853 1.00 98.56 77 PHE A CA 1
ATOM 660 C C . PHE A 1 77 ? -3.964 -1.653 5.988 1.00 98.56 77 PHE A C 1
ATOM 662 O O . PHE A 1 77 ? -4.447 -1.460 7.107 1.00 98.56 77 PHE A O 1
ATOM 669 N N . LEU A 1 78 ? -4.582 -1.284 4.863 1.00 98.44 78 LEU A N 1
ATOM 670 C CA . LEU A 1 78 ? -5.887 -0.634 4.820 1.00 98.44 78 LEU A CA 1
ATOM 671 C C . LEU A 1 78 ? -6.974 -1.537 5.416 1.00 98.44 78 LEU A C 1
ATOM 673 O O . LEU A 1 78 ? -7.699 -1.087 6.303 1.00 98.44 78 LEU A O 1
ATOM 677 N N . ASP A 1 79 ? -7.009 -2.814 5.034 1.00 98.44 79 ASP A N 1
ATOM 678 C CA . ASP A 1 79 ? -7.957 -3.801 5.568 1.00 98.44 79 ASP A CA 1
ATOM 679 C C . ASP A 1 79 ? -7.821 -3.950 7.091 1.00 98.44 79 ASP A C 1
ATOM 681 O O . ASP A 1 79 ? -8.802 -3.944 7.843 1.00 98.44 79 ASP A O 1
ATOM 685 N N . LYS A 1 80 ? -6.578 -4.029 7.586 1.00 98.31 80 LYS A N 1
ATOM 686 C CA . LYS A 1 80 ? -6.303 -4.105 9.029 1.00 98.31 80 LYS A CA 1
ATOM 687 C C . LYS A 1 80 ? -6.706 -2.832 9.768 1.00 98.31 80 LYS A C 1
ATOM 689 O O . LYS A 1 80 ? -7.189 -2.911 10.900 1.00 98.31 80 LYS A O 1
ATOM 694 N N . SER A 1 81 ? -6.524 -1.675 9.138 1.00 98.44 81 SER A N 1
ATOM 695 C CA . SER A 1 81 ? -6.953 -0.388 9.681 1.00 98.44 81 SER A CA 1
ATOM 696 C C . SER A 1 81 ? -8.470 -0.303 9.794 1.00 98.44 81 SER A C 1
ATOM 698 O O . SER A 1 81 ? -8.976 0.123 10.834 1.00 98.44 81 SER A O 1
ATOM 700 N N . GLU A 1 82 ? -9.206 -0.778 8.787 1.00 98.50 82 GLU A N 1
ATOM 701 C CA . GLU A 1 82 ? -10.669 -0.820 8.821 1.00 98.50 82 GLU A CA 1
ATOM 702 C C . GLU A 1 82 ? -11.180 -1.695 9.978 1.00 98.50 82 GLU A C 1
ATOM 704 O O . GLU A 1 82 ? -12.021 -1.264 10.777 1.00 98.50 82 GLU A O 1
ATOM 709 N N . GLU A 1 83 ? -10.624 -2.901 10.129 1.00 98.31 83 GLU A N 1
ATOM 710 C CA . GLU A 1 83 ? -10.963 -3.804 11.233 1.00 98.31 83 GLU A CA 1
ATOM 711 C C . GLU A 1 83 ? -10.685 -3.148 12.595 1.00 98.31 83 GLU A C 1
ATOM 713 O O . GLU A 1 83 ? -11.511 -3.195 13.515 1.00 98.31 83 GLU A O 1
ATOM 718 N N . TRP A 1 84 ? -9.522 -2.509 12.733 1.00 98.62 84 TRP A N 1
ATOM 719 C CA . TRP A 1 84 ? -9.134 -1.838 13.967 1.00 98.62 84 TRP A CA 1
ATOM 720 C C . TRP A 1 84 ? -10.049 -0.653 14.286 1.00 98.62 84 TRP A C 1
ATOM 722 O O . TRP A 1 84 ? -10.486 -0.506 15.429 1.00 98.62 84 TRP A O 1
ATOM 732 N N . MET A 1 85 ? -10.407 0.151 13.285 1.00 98.56 85 MET A N 1
ATOM 733 C CA . MET A 1 85 ? -11.301 1.294 13.453 1.00 98.56 85 MET A CA 1
ATOM 734 C C . MET A 1 85 ? -12.697 0.858 13.900 1.00 98.56 85 MET A C 1
ATOM 736 O O . MET A 1 85 ? -13.284 1.486 14.783 1.00 98.56 85 MET A O 1
ATOM 740 N N . ARG A 1 86 ? -13.199 -0.268 13.380 1.00 98.62 86 ARG A N 1
ATOM 741 C CA . ARG A 1 86 ? -14.467 -0.865 13.821 1.00 98.62 86 ARG A CA 1
ATOM 742 C C . ARG A 1 86 ? -14.438 -1.226 15.310 1.00 98.62 86 ARG A C 1
ATOM 744 O O . ARG A 1 86 ? -15.370 -0.886 16.040 1.00 98.62 86 ARG A O 1
ATOM 751 N N . LYS A 1 87 ? -13.357 -1.861 15.781 1.00 98.50 87 LYS A N 1
ATOM 752 C CA . LYS A 1 87 ? -13.164 -2.195 17.208 1.00 98.50 87 LYS A CA 1
ATOM 753 C C . LYS A 1 87 ? -13.045 -0.943 18.071 1.00 98.50 87 LYS A C 1
ATOM 755 O O . LYS A 1 87 ? -13.651 -0.867 19.136 1.00 98.50 87 LYS A O 1
ATOM 760 N N . MET A 1 88 ? -12.303 0.050 17.594 1.00 98.62 88 MET A N 1
ATOM 761 C CA . MET A 1 88 ? -12.110 1.321 18.284 1.00 98.62 88 MET A CA 1
ATOM 762 C C . MET A 1 88 ? -13.440 2.059 18.474 1.00 98.62 88 MET A C 1
ATOM 764 O O . MET A 1 88 ? -13.761 2.473 19.588 1.00 98.62 88 MET A O 1
ATOM 768 N N . LEU A 1 89 ? -14.253 2.161 17.420 1.00 98.62 89 LEU A N 1
ATOM 769 C CA . LEU A 1 89 ? -15.567 2.798 17.489 1.00 98.62 89 LEU A CA 1
ATOM 770 C C . LEU A 1 89 ? -16.506 2.060 18.450 1.00 98.62 89 LEU A C 1
ATOM 772 O O . LEU A 1 89 ? -17.211 2.697 19.234 1.00 98.62 89 LEU A O 1
ATOM 776 N N . HIS A 1 90 ? -16.488 0.725 18.426 1.00 98.62 90 HIS A N 1
ATOM 777 C CA . HIS A 1 90 ? -17.258 -0.083 19.367 1.00 98.62 90 HIS A CA 1
ATOM 778 C C . HIS A 1 90 ? -16.861 0.202 20.822 1.00 98.62 90 HIS A C 1
ATOM 780 O O . HIS A 1 90 ? -17.728 0.466 21.655 1.00 98.62 90 HIS A O 1
ATOM 786 N N . LEU A 1 91 ? -15.556 0.239 21.108 1.00 98.69 91 LEU A N 1
ATOM 787 C CA . LEU A 1 91 ? -15.037 0.546 22.439 1.00 98.69 91 LEU A CA 1
ATOM 788 C C . LEU A 1 91 ? -15.410 1.966 22.885 1.00 98.69 91 LEU A C 1
ATOM 790 O O . LEU A 1 91 ? -15.847 2.156 24.016 1.00 98.69 91 LEU A O 1
ATOM 794 N N . ARG A 1 92 ? -15.310 2.966 21.997 1.00 98.69 92 ARG A N 1
ATOM 795 C CA . ARG A 1 92 ? -15.744 4.340 22.308 1.00 98.69 92 ARG A CA 1
ATOM 796 C C . ARG A 1 92 ? -17.219 4.404 22.679 1.00 98.69 92 ARG A C 1
ATOM 798 O O . ARG A 1 92 ? -17.570 5.124 23.608 1.00 98.69 92 ARG A O 1
ATOM 805 N N . LYS A 1 93 ? -18.074 3.669 21.963 1.00 98.69 93 LYS A N 1
ATOM 806 C CA . LYS A 1 93 ? -19.511 3.621 22.253 1.00 98.69 93 LYS A CA 1
ATOM 807 C C . LYS A 1 93 ? -19.773 3.046 23.646 1.00 98.69 93 LYS A C 1
ATOM 809 O O . LYS A 1 93 ? -20.575 3.609 24.382 1.00 98.69 93 LYS A O 1
ATOM 814 N N . GLN A 1 94 ? -19.098 1.953 24.001 1.00 98.62 94 GLN A N 1
ATOM 815 C CA . GLN A 1 94 ? -19.213 1.351 25.333 1.00 98.62 94 GLN A CA 1
ATOM 816 C C . GLN A 1 94 ? -18.722 2.301 26.426 1.00 98.62 94 GLN A C 1
ATOM 818 O O . GLN A 1 94 ? -19.411 2.486 27.423 1.00 98.62 94 GLN A O 1
ATOM 823 N N . LEU A 1 95 ? -17.572 2.944 26.213 1.00 98.69 95 LEU A N 1
ATOM 824 C CA . LEU A 1 95 ? -17.019 3.899 27.166 1.00 98.69 95 LEU A CA 1
ATOM 825 C C . LEU A 1 95 ? -17.973 5.073 27.402 1.00 98.69 95 LEU A C 1
ATOM 827 O O . LEU A 1 95 ? -18.242 5.403 28.547 1.00 98.69 95 LEU A O 1
ATOM 831 N N . LEU A 1 96 ? -18.534 5.651 26.336 1.00 98.69 96 LEU A N 1
ATOM 832 C CA . LEU A 1 96 ? -19.503 6.742 26.451 1.00 98.69 96 LEU A CA 1
ATOM 833 C C . LEU A 1 96 ? -20.757 6.316 27.225 1.00 98.69 96 LEU A C 1
ATOM 835 O O . LEU A 1 96 ? -21.249 7.074 28.053 1.00 98.69 96 LEU A O 1
ATOM 839 N N . ALA A 1 97 ? -21.258 5.101 26.984 1.00 98.69 97 ALA A N 1
ATOM 840 C CA . ALA A 1 97 ? -22.403 4.578 27.722 1.00 98.69 97 ALA A CA 1
ATOM 841 C C . ALA A 1 97 ? -22.107 4.450 29.225 1.00 98.69 97 ALA A C 1
ATOM 843 O O . ALA A 1 97 ? -22.939 4.844 30.036 1.00 98.69 97 ALA A O 1
ATOM 844 N N . LEU A 1 98 ? -20.920 3.955 29.593 1.00 98.69 98 LEU A N 1
ATOM 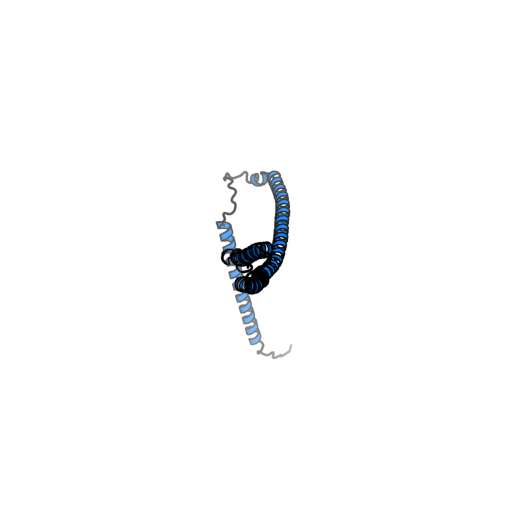845 C CA . LEU A 1 98 ? -20.490 3.870 30.992 1.00 98.69 98 LEU A CA 1
ATOM 846 C C . LEU A 1 98 ? -20.318 5.254 31.620 1.00 98.69 98 LEU A C 1
ATOM 848 O O . LEU A 1 98 ? -20.759 5.474 32.740 1.00 98.69 98 LEU A O 1
ATOM 852 N N . THR A 1 99 ? -19.714 6.196 30.898 1.00 98.56 99 THR A N 1
ATOM 853 C CA . THR A 1 99 ? -19.560 7.576 31.366 1.00 98.56 99 THR A CA 1
ATOM 854 C C . THR A 1 99 ? -20.913 8.217 31.668 1.00 98.56 99 THR A C 1
ATOM 856 O O . THR A 1 99 ? -21.065 8.823 32.722 1.00 98.56 99 THR A O 1
ATOM 859 N N . ASN A 1 100 ? -21.904 8.033 30.793 1.00 98.44 100 ASN A N 1
ATOM 860 C CA . ASN A 1 100 ? -23.250 8.553 31.028 1.00 98.44 100 ASN A CA 1
ATOM 861 C C . ASN A 1 100 ? -23.903 7.904 32.254 1.00 98.44 100 ASN A C 1
ATOM 863 O O . ASN A 1 100 ? -24.431 8.617 33.092 1.00 98.44 100 ASN A O 1
ATOM 867 N N . GLN A 1 101 ? -23.779 6.582 32.417 1.00 98.50 101 GLN A N 1
ATOM 868 C CA . GLN A 1 101 ? -24.292 5.894 33.609 1.00 98.50 101 GLN A CA 1
ATOM 869 C C . GLN A 1 101 ? -23.649 6.410 34.901 1.00 98.50 101 GLN A C 1
ATOM 871 O O . GLN A 1 101 ? -24.337 6.553 35.906 1.00 98.50 101 GLN A O 1
ATOM 876 N N . CYS A 1 102 ? -22.346 6.706 34.889 1.00 98.38 102 CYS A N 1
ATOM 877 C CA . CYS A 1 102 ? -21.684 7.310 36.043 1.00 98.38 102 CYS A CA 1
ATOM 878 C C . CYS A 1 102 ? -22.272 8.685 36.376 1.00 98.38 102 CYS A C 1
ATOM 880 O O . CYS A 1 102 ? -22.507 8.948 37.549 1.00 98.38 102 CYS A O 1
ATOM 882 N N . PHE A 1 103 ? -22.535 9.527 35.369 1.00 98.44 103 PHE A N 1
ATOM 883 C CA . PHE A 1 103 ? -23.171 10.829 35.583 1.00 98.44 103 PHE A CA 1
ATOM 884 C C . PHE A 1 103 ? -24.601 10.699 36.117 1.00 98.44 103 PHE A C 1
ATOM 886 O O . PHE A 1 103 ? -24.959 11.411 37.049 1.00 98.44 103 PHE A O 1
ATOM 893 N N . ASP A 1 104 ? -25.391 9.763 35.585 1.00 98.38 104 ASP A N 1
ATOM 894 C CA . ASP A 1 104 ? -26.760 9.520 36.053 1.00 98.38 104 ASP A CA 1
ATOM 895 C C . ASP A 1 104 ? -26.770 9.093 37.536 1.00 98.38 104 ASP A C 1
ATOM 897 O O . ASP A 1 104 ? -27.548 9.609 38.339 1.00 98.38 104 ASP A O 1
ATOM 901 N N . ILE A 1 105 ? -25.863 8.183 37.918 1.00 98.12 105 ILE A N 1
ATOM 902 C CA . ILE A 1 105 ? -25.704 7.723 39.307 1.00 98.12 105 ILE A CA 1
ATOM 903 C C . ILE A 1 105 ? -25.213 8.860 40.208 1.00 98.12 105 ILE A C 1
ATOM 905 O O . ILE A 1 105 ? -25.712 9.015 41.320 1.00 98.12 105 ILE A O 1
ATOM 909 N N . GLU A 1 106 ? -24.235 9.644 39.754 1.00 98.19 106 GLU A N 1
ATOM 910 C CA . GLU A 1 106 ? -23.712 10.795 40.494 1.00 98.19 106 GLU A CA 1
ATOM 911 C C . GLU A 1 106 ? -24.826 11.802 40.804 1.00 98.19 106 GLU A C 1
ATOM 913 O O . GLU A 1 106 ? -24.959 12.244 41.947 1.00 98.19 106 GLU A O 1
ATOM 918 N N . GLU A 1 107 ? -25.679 12.102 39.821 1.00 97.81 107 GLU A N 1
ATOM 919 C CA . GLU A 1 107 ? -26.828 12.987 40.005 1.00 97.81 107 GLU A CA 1
ATOM 920 C C . GLU A 1 107 ? -27.828 12.419 41.026 1.00 97.81 107 GLU A C 1
ATOM 922 O O . GLU A 1 107 ? -28.327 13.150 41.887 1.00 97.81 107 GLU A O 1
ATOM 927 N N . GLU A 1 108 ? -28.122 11.118 40.966 1.00 97.44 108 GLU A N 1
ATOM 928 C CA . GLU A 1 108 ? -29.043 10.473 41.906 1.00 97.44 108 GLU A CA 1
ATOM 929 C C . GLU A 1 108 ? -28.492 10.472 43.341 1.00 97.44 108 GLU A C 1
ATOM 931 O O . GLU A 1 108 ? -29.200 10.825 44.287 1.00 97.44 108 GLU A O 1
ATOM 936 N N . VAL A 1 109 ? -27.206 10.150 43.508 1.00 97.81 109 VAL A N 1
ATOM 937 C CA . VAL A 1 109 ? -26.520 10.181 44.807 1.00 97.81 109 VAL A CA 1
ATOM 938 C C . VAL A 1 109 ? -26.498 11.596 45.381 1.00 97.81 109 VAL A C 1
ATOM 940 O O . VAL A 1 109 ? -26.752 11.753 46.575 1.00 97.81 109 VAL A O 1
ATOM 943 N N . SER A 1 110 ? -26.275 12.623 44.553 1.00 97.44 110 SER A N 1
ATOM 944 C CA . SER A 1 110 ? -26.321 14.023 44.994 1.00 97.44 110 SER A CA 1
ATOM 945 C C . SER A 1 110 ? -27.684 14.384 45.590 1.00 97.44 110 SER A C 1
ATOM 947 O O . SER A 1 110 ? -27.740 14.997 46.653 1.00 97.44 110 SER A O 1
ATOM 949 N N . LYS A 1 111 ? -28.789 13.943 44.973 1.00 96.69 111 LYS A N 1
ATOM 950 C CA . LYS A 1 111 ? -30.143 14.178 45.510 1.00 96.69 111 LYS A CA 1
ATOM 951 C C . LYS A 1 111 ? -30.324 13.525 46.879 1.00 96.69 111 LYS A C 1
ATOM 953 O O . LYS A 1 111 ? -30.813 14.163 47.808 1.00 96.69 111 LYS A O 1
ATOM 958 N N . TYR A 1 112 ? -29.917 12.263 47.035 1.00 95.88 112 TYR A N 1
ATOM 959 C CA . TYR A 1 112 ? -30.007 11.573 48.328 1.00 95.88 112 TYR A CA 1
ATOM 960 C C . TYR A 1 112 ? -29.102 12.194 49.396 1.00 95.88 112 TYR A C 1
ATOM 962 O O . TYR A 1 112 ? -29.471 12.213 50.573 1.00 95.88 112 TYR A O 1
ATOM 970 N N . GLN A 1 113 ? -27.941 12.718 49.007 1.00 94.94 113 GLN A N 1
ATOM 971 C CA . GLN A 1 113 ? -27.055 13.450 49.903 1.00 94.94 113 GLN A CA 1
ATOM 972 C C . GLN A 1 113 ? -27.715 14.735 50.420 1.00 94.94 113 GLN A C 1
ATOM 974 O O . GLN A 1 113 ? -27.661 14.991 51.626 1.00 94.94 113 GLN A O 1
ATOM 979 N N . ASP A 1 114 ? -28.384 15.495 49.553 1.00 94.75 114 ASP A N 1
ATOM 980 C CA . ASP A 1 114 ? -29.118 16.703 49.944 1.00 94.75 114 ASP A CA 1
ATOM 981 C C . ASP A 1 114 ? -30.263 16.368 50.910 1.00 94.75 114 ASP A C 1
ATOM 983 O O . ASP A 1 114 ? -30.342 16.948 51.994 1.00 94.75 114 ASP A O 1
ATOM 987 N N . TYR A 1 115 ? -31.082 15.356 50.590 1.00 94.00 115 TYR A N 1
ATOM 988 C CA . TYR A 1 115 ? -32.147 14.885 51.487 1.00 94.00 115 TYR A CA 1
ATOM 989 C C . TYR A 1 115 ? -31.610 14.432 52.846 1.00 94.00 115 TYR A C 1
ATOM 991 O O . TYR A 1 115 ? -32.189 14.752 53.881 1.00 94.00 115 TYR A O 1
ATOM 999 N N . THR A 1 116 ? -30.497 13.693 52.868 1.00 91.69 116 THR A N 1
ATOM 1000 C CA . THR A 1 116 ? -29.880 13.223 54.119 1.00 91.69 116 THR A CA 1
ATOM 1001 C C . THR A 1 116 ? -29.367 14.393 54.957 1.00 91.69 116 THR A C 1
ATOM 1003 O O . THR A 1 116 ? -29.513 14.377 56.180 1.00 91.69 116 THR A O 1
ATOM 1006 N N . SER A 1 117 ? -28.812 15.418 54.306 1.00 90.81 117 SER A N 1
ATOM 1007 C CA . SER A 1 117 ? -28.327 16.637 54.961 1.00 90.81 117 SER A CA 1
ATOM 1008 C C . SER A 1 117 ? -29.482 17.438 55.571 1.00 90.81 117 SER A C 1
ATOM 1010 O O . SER A 1 117 ? -29.418 17.811 56.739 1.00 90.81 117 SER A O 1
ATOM 1012 N N . GLU A 1 118 ? -30.582 17.628 54.836 1.00 91.12 118 GLU A N 1
ATOM 1013 C CA . GLU A 1 118 ? -31.792 18.282 55.357 1.00 91.12 118 GLU A CA 1
ATOM 1014 C C . GLU A 1 118 ? -32.373 17.519 56.556 1.00 91.12 118 GLU A C 1
ATOM 1016 O O . GLU A 1 118 ? -32.739 18.115 57.572 1.00 91.12 118 GLU A O 1
ATOM 1021 N N . LEU A 1 119 ? -32.417 16.187 56.480 1.00 87.25 119 LEU A N 1
ATOM 1022 C CA . LEU A 1 119 ? -32.927 15.339 57.556 1.00 87.25 119 LEU A CA 1
ATOM 1023 C C . LEU A 1 119 ? -32.029 15.397 58.802 1.00 87.25 119 LEU A C 1
ATOM 1025 O O . LEU A 1 119 ? -32.554 15.392 59.914 1.00 87.25 119 LEU A O 1
ATOM 1029 N N . GLN A 1 120 ? -30.705 15.505 58.636 1.00 83.44 120 GLN A N 1
ATOM 1030 C CA . GLN A 1 120 ? -29.757 15.742 59.733 1.00 83.44 120 GLN A CA 1
ATOM 1031 C C . GLN A 1 120 ? -29.959 17.105 60.406 1.00 83.44 120 GLN A C 1
ATOM 1033 O O . GLN A 1 120 ? -29.914 17.171 61.633 1.00 83.44 120 GLN A O 1
ATOM 1038 N N . GLU A 1 121 ? -30.211 18.164 59.635 1.00 84.06 121 GLU A N 1
ATOM 1039 C CA . GLU A 1 121 ? -30.475 19.514 60.159 1.00 84.06 121 GLU A CA 1
ATOM 1040 C C . GLU A 1 121 ? -31.849 19.616 60.847 1.00 84.06 121 GLU A C 1
ATOM 1042 O O . GLU A 1 121 ? -32.005 20.288 61.868 1.00 84.06 121 GLU A O 1
ATOM 1047 N N . THR A 1 122 ? -32.857 18.920 60.311 1.00 79.94 122 THR A N 1
ATOM 1048 C CA . THR A 1 122 ? -34.235 18.941 60.830 1.00 79.94 122 THR A CA 1
ATOM 1049 C C . THR A 1 122 ? -34.411 18.025 62.041 1.00 79.94 122 THR A C 1
ATOM 1051 O O . THR A 1 122 ? -35.301 18.253 62.868 1.00 79.94 122 THR A O 1
ATOM 1054 N N . LEU A 1 123 ? -33.569 16.992 62.187 1.00 70.75 123 LEU A N 1
ATOM 1055 C CA . LEU A 1 123 ? -33.543 16.176 63.395 1.00 70.75 123 LEU A CA 1
ATOM 1056 C C . LEU A 1 123 ? -33.157 17.079 64.574 1.00 70.75 123 LEU A C 1
ATOM 1058 O O . LEU A 1 123 ? -32.046 17.611 64.616 1.00 70.75 123 LEU A O 1
ATOM 1062 N N . PRO A 1 124 ? -34.023 17.253 65.584 1.00 56.78 124 PRO A N 1
ATOM 1063 C CA . PRO A 1 124 ? -33.666 18.098 66.700 1.00 56.78 124 PRO A CA 1
ATOM 1064 C C . PRO A 1 124 ? -32.466 17.473 67.418 1.00 56.78 124 PRO A C 1
ATOM 1066 O O . PRO A 1 124 ? -32.536 16.333 67.887 1.00 56.78 124 PRO A O 1
ATOM 1069 N N . GLN A 1 125 ? -31.412 18.273 67.634 1.00 55.09 125 GLN A N 1
ATOM 1070 C CA . GLN A 1 125 ? -30.295 17.984 68.556 1.00 55.09 125 GLN A CA 1
ATOM 1071 C C . GLN A 1 125 ? -30.770 17.505 69.950 1.00 55.09 125 GLN A C 1
ATOM 1073 O O . GLN A 1 125 ? -29.991 17.003 70.757 1.00 55.09 125 GLN A O 1
ATOM 1078 N N . LYS A 1 126 ? -32.073 17.610 70.244 1.00 47.62 126 LYS A N 1
ATOM 1079 C CA . LYS A 1 126 ? -32.721 17.122 71.456 1.00 47.62 126 LYS A CA 1
ATOM 1080 C C . LYS A 1 126 ? -32.793 15.602 71.621 1.00 47.62 126 LYS A C 1
ATOM 1082 O O . LYS A 1 126 ? -32.977 15.188 72.761 1.00 47.62 126 LYS A O 1
ATOM 1087 N N . MET A 1 127 ? -32.560 14.767 70.602 1.00 44.91 127 MET A N 1
ATOM 1088 C CA . MET A 1 127 ? -32.336 13.330 70.876 1.00 44.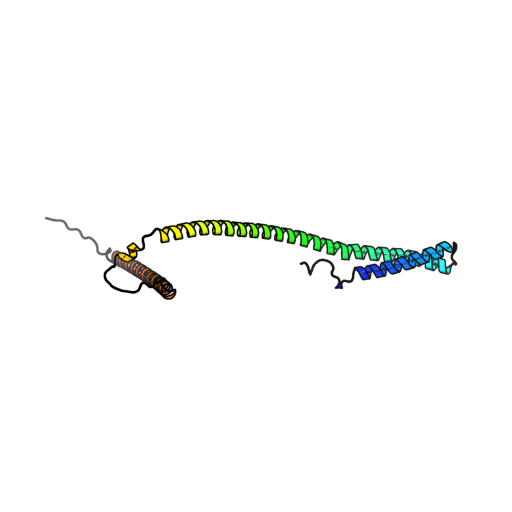91 127 MET A CA 1
ATOM 1089 C C . MET A 1 127 ? -30.988 13.050 71.557 1.00 44.91 127 MET A C 1
ATOM 1091 O O . MET A 1 127 ? -30.846 12.028 72.218 1.00 44.91 127 MET A O 1
ATOM 1095 N N . PHE A 1 128 ? -30.047 13.997 71.519 1.00 47.44 128 PHE A N 1
ATOM 1096 C CA . PHE A 1 128 ? -28.836 13.957 72.341 1.00 47.44 128 PHE A CA 1
ATOM 1097 C C . PHE A 1 128 ? -28.966 14.730 73.665 1.00 47.44 128 PHE A C 1
ATOM 1099 O O . PHE A 1 128 ? -28.115 14.601 74.541 1.00 47.44 128 PHE A O 1
ATOM 1106 N N . ALA A 1 129 ? -30.054 15.483 73.858 1.00 40.12 129 ALA A N 1
ATOM 1107 C CA . ALA A 1 129 ? -30.328 16.215 75.097 1.00 40.12 129 ALA A CA 1
ATOM 1108 C C . ALA A 1 129 ? -31.194 15.433 76.104 1.00 40.12 129 ALA A C 1
ATOM 1110 O O . ALA A 1 129 ? -31.382 15.900 77.224 1.00 40.12 129 ALA A O 1
ATOM 1111 N N . ALA A 1 130 ? -31.685 14.237 75.758 1.00 38.88 130 ALA A N 1
ATOM 1112 C CA . ALA A 1 130 ? -32.409 13.353 76.683 1.00 38.88 130 ALA A CA 1
ATOM 1113 C C . ALA A 1 130 ? -31.485 12.548 77.627 1.00 38.88 130 ALA A C 1
ATOM 1115 O O . ALA A 1 130 ? -31.920 11.606 78.280 1.00 38.88 130 ALA A O 1
ATOM 1116 N N . SER A 1 131 ? -30.215 12.945 77.734 1.00 41.09 131 SER A N 1
ATOM 1117 C CA . SER A 1 131 ? -29.307 12.575 78.824 1.00 41.09 131 SER A CA 1
ATOM 1118 C C . SER A 1 131 ? -28.739 13.846 79.466 1.00 41.09 131 SER A C 1
ATOM 1120 O O . SER A 1 131 ? -27.532 13.998 79.663 1.00 41.09 131 SER A O 1
ATOM 1122 N N . SER A 1 132 ? -29.602 14.806 79.803 1.00 38.81 132 SER A N 1
ATOM 1123 C CA . SER A 1 132 ? -29.247 15.951 80.651 1.00 38.81 132 SER A CA 1
ATOM 1124 C C . SER A 1 132 ? -29.097 15.507 82.112 1.00 38.81 132 SER A C 1
ATOM 1126 O O . SER A 1 132 ? -29.851 15.916 82.994 1.00 38.81 132 SER A O 1
ATOM 1128 N N . GLY A 1 133 ? -28.139 14.616 82.347 1.00 40.94 133 GLY A N 1
ATOM 1129 C CA . GLY A 1 133 ? -27.925 13.975 83.633 1.00 40.94 133 GLY A CA 1
ATOM 1130 C C . GLY A 1 133 ? -26.587 13.265 83.775 1.00 40.94 133 GLY A C 1
ATOM 1131 O O . GLY A 1 133 ? -26.487 12.438 84.658 1.00 40.94 133 GLY A O 1
ATOM 1132 N N . MET A 1 134 ? -25.577 13.544 82.943 1.00 38.25 134 MET A N 1
ATOM 1133 C CA . MET A 1 134 ? -24.164 13.293 83.265 1.00 38.25 134 MET A CA 1
ATOM 1134 C C . MET A 1 134 ? -23.283 13.955 82.206 1.00 38.25 134 MET A C 1
ATOM 1136 O O . MET A 1 134 ? -23.447 13.739 81.009 1.00 38.25 134 MET A O 1
ATOM 1140 N N . LYS A 1 135 ? -22.351 14.798 82.655 1.00 41.19 135 LYS A N 1
ATOM 1141 C CA . LYS A 1 135 ? -21.335 15.415 81.803 1.00 41.19 135 LYS A CA 1
ATOM 1142 C C . LYS A 1 135 ? -20.421 14.316 81.254 1.00 41.19 135 LYS A C 1
ATOM 1144 O O . LYS A 1 135 ? -19.521 13.886 81.962 1.00 41.19 135 LYS A O 1
ATOM 1149 N N . HIS A 1 136 ? -20.607 13.908 80.005 1.00 37.56 136 HIS A N 1
ATOM 1150 C CA . HIS A 1 136 ? -19.543 13.281 79.228 1.00 37.56 136 HIS A CA 1
ATOM 1151 C C . HIS A 1 136 ? -19.498 13.906 77.838 1.00 37.56 136 HIS A C 1
ATOM 1153 O O . HIS A 1 136 ? -20.520 14.106 77.190 1.00 37.56 136 HIS A O 1
ATOM 1159 N N . ALA A 1 137 ? -18.286 14.297 77.451 1.00 32.62 137 ALA A N 1
ATOM 1160 C CA . ALA A 1 137 ? -17.971 14.939 76.191 1.00 32.62 137 ALA A CA 1
ATOM 1161 C C . ALA A 1 137 ? -18.490 14.112 75.007 1.00 32.62 137 ALA A C 1
ATOM 1163 O O . ALA A 1 137 ? -18.238 12.912 74.914 1.00 32.62 137 ALA A O 1
ATOM 1164 N N . MET A 1 138 ? -19.208 14.781 74.108 1.00 36.09 138 MET A N 1
ATOM 1165 C CA . MET A 1 138 ? -19.677 14.223 72.849 1.00 36.09 138 MET A CA 1
ATOM 1166 C C . MET A 1 138 ? -18.499 14.149 71.874 1.00 36.09 138 MET A C 1
ATOM 1168 O O . MET A 1 138 ? -18.123 15.148 71.263 1.00 36.09 138 MET A O 1
ATOM 1172 N N . THR A 1 139 ? -17.908 12.972 71.722 1.00 34.56 139 THR A N 1
ATOM 1173 C CA . THR A 1 139 ? -17.117 12.627 70.537 1.00 34.56 139 THR A CA 1
ATOM 1174 C C . THR A 1 139 ? -18.041 11.823 69.619 1.00 34.56 139 THR A C 1
ATOM 1176 O O . THR A 1 139 ? -18.619 10.843 70.095 1.00 34.56 139 THR A O 1
ATOM 1179 N N . PRO A 1 140 ? -18.223 12.177 68.332 1.00 41.59 140 PRO A N 1
ATOM 1180 C CA . PRO A 1 140 ? -18.921 11.305 67.400 1.00 41.59 140 PRO A CA 1
ATOM 1181 C C . PRO A 1 140 ? -18.011 10.102 67.152 1.00 41.59 140 PRO A C 1
ATOM 1183 O O . PRO A 1 140 ? -17.079 10.160 66.351 1.00 41.59 140 PRO A O 1
ATOM 1186 N N . VAL A 1 141 ? -18.231 9.020 67.896 1.00 41.97 141 VAL A N 1
ATOM 1187 C CA . VAL A 1 141 ? -17.570 7.743 67.639 1.00 41.97 141 VAL A CA 1
ATOM 1188 C C . VAL A 1 141 ? -18.252 7.142 66.416 1.00 41.97 141 VAL A C 1
ATOM 1190 O O . VAL A 1 141 ? -19.176 6.341 66.521 1.00 41.97 141 VAL A O 1
ATOM 1193 N N . TYR A 1 142 ? -17.780 7.530 65.231 1.00 42.16 142 TYR A N 1
ATOM 1194 C CA . TYR A 1 142 ? -17.690 6.550 64.154 1.00 42.16 142 TYR A CA 1
ATOM 1195 C C . TYR A 1 142 ? -17.000 5.322 64.760 1.00 42.16 142 TYR A C 1
ATOM 1197 O O . TYR A 1 142 ? -15.935 5.506 65.366 1.00 42.16 142 TYR A O 1
ATOM 1205 N N . PRO A 1 143 ? -17.559 4.098 64.671 1.00 48.31 143 PRO A N 1
ATOM 1206 C CA . PRO A 1 143 ? -16.784 2.924 65.024 1.00 48.31 143 PRO A CA 1
ATOM 1207 C C . PRO A 1 143 ? -15.530 2.989 64.158 1.00 48.31 143 PRO A C 1
ATOM 1209 O O . PRO A 1 143 ? -15.602 2.984 62.928 1.00 48.31 143 PRO A O 1
ATOM 1212 N N . CYS A 1 144 ? -14.386 3.186 64.815 1.00 50.84 144 CYS A N 1
ATOM 1213 C CA . CYS A 1 144 ? -13.088 3.215 64.164 1.00 50.84 144 CYS A CA 1
ATOM 1214 C C . CYS A 1 144 ? -12.992 1.979 63.261 1.00 50.84 144 CYS A C 1
ATOM 1216 O O . CYS A 1 144 ? -13.556 0.938 63.598 1.00 50.84 144 CYS A O 1
ATOM 1218 N N . SER A 1 145 ? -12.273 2.071 62.140 1.00 54.62 145 SER A N 1
ATOM 1219 C CA . SER A 1 145 ? -12.011 0.937 61.236 1.00 54.62 145 SER A CA 1
ATOM 1220 C C . SER A 1 145 ? -11.702 -0.367 62.001 1.00 54.62 145 SER A C 1
ATOM 1222 O O . SER A 1 145 ? -12.186 -1.438 61.644 1.00 54.62 145 SER A O 1
ATOM 1224 N N . ASN A 1 146 ? -11.021 -0.253 63.148 1.00 61.44 146 ASN A N 1
ATOM 1225 C CA . ASN A 1 146 ? -10.741 -1.353 64.071 1.00 61.44 146 ASN A CA 1
ATOM 1226 C C . ASN A 1 146 ? -11.999 -2.048 64.635 1.00 61.44 146 ASN A C 1
ATOM 1228 O O . ASN A 1 146 ? -12.059 -3.271 64.632 1.00 61.44 146 ASN A O 1
ATOM 1232 N N . THR A 1 147 ? -13.026 -1.309 65.061 1.00 70.62 147 THR A N 1
ATOM 1233 C CA . THR A 1 147 ? -14.279 -1.869 65.600 1.00 70.62 147 THR A CA 1
ATOM 1234 C C . THR A 1 147 ? -15.088 -2.594 64.521 1.00 70.62 147 THR A C 1
ATOM 1236 O O . THR A 1 147 ? -15.646 -3.656 64.781 1.00 70.62 147 THR A O 1
ATOM 1239 N N . LEU A 1 148 ? -15.116 -2.076 63.288 1.00 74.56 148 LEU A N 1
ATOM 1240 C CA . LEU A 1 148 ? -15.789 -2.748 62.169 1.00 74.56 148 LEU A CA 1
ATOM 1241 C C . LEU A 1 148 ? -15.086 -4.068 61.803 1.00 74.56 148 LEU A C 1
ATOM 1243 O O . LEU A 1 148 ? -15.744 -5.077 61.538 1.00 74.56 148 LEU A O 1
ATOM 1247 N N . VAL A 1 149 ? -13.750 -4.076 61.828 1.00 74.00 149 VAL A N 1
ATOM 1248 C CA . VAL A 1 149 ? -12.934 -5.278 61.603 1.00 74.00 149 VAL A CA 1
ATOM 1249 C C . VAL A 1 149 ? -13.151 -6.307 62.714 1.00 74.00 149 VAL A C 1
ATOM 1251 O O . VAL A 1 149 ? -13.359 -7.481 62.411 1.00 74.00 149 VAL A O 1
ATOM 1254 N N . GLU A 1 150 ? -13.184 -5.888 63.981 1.00 80.38 150 GLU A N 1
ATOM 1255 C CA . GLU A 1 150 ? -13.472 -6.769 65.121 1.00 80.38 150 GLU A CA 1
ATOM 1256 C C . GLU A 1 150 ? -14.876 -7.375 65.042 1.00 80.38 150 GLU A C 1
ATOM 1258 O O . GLU A 1 150 ? -15.036 -8.578 65.248 1.00 80.38 150 GLU A O 1
ATOM 1263 N N . MET A 1 151 ? -15.888 -6.586 64.670 1.00 81.44 151 MET A N 1
ATOM 1264 C CA . MET A 1 151 ? -17.250 -7.090 64.472 1.00 81.44 151 MET A CA 1
ATOM 1265 C C . MET A 1 151 ? -17.325 -8.073 63.302 1.00 81.44 151 MET A C 1
ATOM 1267 O O . MET A 1 151 ? -17.955 -9.120 63.424 1.00 81.44 151 MET A O 1
ATOM 1271 N N . THR A 1 152 ? -16.636 -7.792 62.194 1.00 81.44 152 THR A N 1
ATOM 1272 C CA . THR A 1 152 ? -16.592 -8.697 61.034 1.00 81.44 152 THR A CA 1
ATOM 1273 C C . THR A 1 152 ? -15.907 -10.019 61.389 1.00 81.44 152 THR A C 1
ATOM 1275 O O . THR A 1 152 ? -16.393 -11.092 61.027 1.00 81.44 152 THR A O 1
ATOM 1278 N N . LEU A 1 153 ? -14.807 -9.963 62.145 1.00 85.19 153 LEU A N 1
ATOM 1279 C CA . LEU A 1 153 ? -14.100 -11.148 62.625 1.00 85.19 153 LEU A CA 1
ATOM 1280 C C . LEU A 1 153 ? -14.950 -11.943 63.628 1.00 85.19 153 LEU A C 1
ATOM 1282 O O . LEU A 1 153 ? -15.029 -13.167 63.527 1.00 85.19 153 LEU A O 1
ATOM 1286 N N . GLY A 1 154 ? -15.634 -11.255 64.544 1.00 90.25 154 GLY A N 1
ATOM 1287 C CA . GLY A 1 154 ? -16.559 -11.858 65.503 1.00 90.25 154 GLY A CA 1
ATOM 1288 C C . GLY A 1 154 ? -17.742 -12.549 64.825 1.00 90.25 154 GLY A C 1
ATOM 1289 O O . GLY A 1 154 ? -18.048 -13.694 65.148 1.00 90.25 154 GLY A O 1
ATOM 1290 N N . MET A 1 155 ? -18.357 -11.911 63.824 1.00 87.62 155 MET A N 1
ATOM 1291 C CA . MET A 1 155 ? -19.448 -12.509 63.046 1.00 87.62 155 MET A CA 1
ATOM 1292 C C . MET A 1 155 ? -18.987 -13.726 62.242 1.00 87.62 155 MET A C 1
ATOM 1294 O O . MET A 1 155 ? -19.714 -14.716 62.154 1.00 87.62 155 MET A O 1
ATOM 1298 N N . LYS A 1 156 ? -17.772 -13.685 61.685 1.00 88.88 156 LYS A N 1
ATOM 1299 C CA . LYS A 1 156 ? -17.197 -14.832 60.979 1.00 88.88 156 LYS A CA 1
ATOM 1300 C C . LYS A 1 156 ? -16.969 -16.014 61.923 1.00 88.88 156 LYS A C 1
ATOM 1302 O O . LYS A 1 156 ? -17.373 -17.126 61.596 1.00 88.88 156 LYS A O 1
ATOM 1307 N N . LYS A 1 157 ? -16.395 -15.767 63.104 1.00 91.25 157 LYS A N 1
ATOM 1308 C CA . LYS A 1 157 ? -16.178 -16.802 64.122 1.00 91.25 157 LYS A CA 1
ATOM 1309 C C . LYS A 1 157 ? -17.499 -17.410 64.604 1.00 91.25 157 LYS A C 1
ATOM 1311 O O . LYS A 1 157 ? -17.616 -18.626 64.677 1.00 91.25 157 LYS A O 1
ATOM 1316 N N . LEU A 1 158 ? -18.511 -16.578 64.853 1.00 93.88 158 LEU A N 1
ATOM 1317 C CA . LEU A 1 158 ? -19.839 -17.047 65.253 1.00 93.88 158 LEU A CA 1
ATOM 1318 C C . LEU A 1 158 ? -20.477 -17.948 64.182 1.00 93.88 158 LEU A C 1
ATOM 1320 O O . LEU A 1 158 ? -21.093 -18.956 64.514 1.00 93.88 158 LEU A O 1
ATOM 1324 N N . LYS A 1 159 ? -20.307 -17.617 62.895 1.00 93.88 159 LYS A N 1
ATOM 1325 C CA . LYS A 1 159 ? -20.774 -18.464 61.787 1.00 93.88 159 LYS A CA 1
ATOM 1326 C C . LYS A 1 159 ? -20.089 -19.833 61.791 1.00 93.88 159 LYS A C 1
ATOM 1328 O O . LYS A 1 159 ? -20.768 -20.840 61.625 1.00 93.88 159 LYS A O 1
ATOM 1333 N N . GLU A 1 160 ? -18.772 -19.865 61.984 1.00 91.19 160 GLU A N 1
ATOM 1334 C CA . GLU A 1 160 ? -17.989 -21.108 62.043 1.00 91.19 160 GLU A CA 1
ATOM 1335 C C . GLU A 1 160 ? -18.401 -21.982 63.240 1.00 91.19 160 GLU A C 1
ATOM 1337 O O . GLU A 1 160 ? -18.602 -23.186 63.081 1.00 91.19 160 GLU A O 1
ATOM 1342 N N . GLU A 1 161 ? -18.611 -21.384 64.417 1.00 91.81 161 GLU A N 1
ATOM 1343 C CA . GLU A 1 161 ? -19.121 -22.094 65.598 1.00 91.81 161 GLU A CA 1
ATOM 1344 C C . GLU A 1 161 ? -20.533 -22.654 65.355 1.00 91.81 161 GLU A C 1
ATOM 1346 O O . GLU A 1 161 ? -20.804 -23.809 65.681 1.00 91.81 161 GLU A O 1
ATOM 1351 N N . MET A 1 162 ? -21.417 -21.889 64.704 1.00 94.38 162 MET A N 1
ATOM 1352 C CA . MET A 1 162 ? -22.779 -22.336 64.390 1.00 94.38 162 MET A CA 1
ATOM 1353 C C . MET A 1 162 ? -22.800 -23.492 63.378 1.00 94.38 162 MET A C 1
ATOM 1355 O O . MET A 1 162 ? -23.598 -24.418 63.510 1.00 94.38 162 MET A O 1
ATOM 1359 N N . GLU A 1 163 ? -21.909 -23.479 62.384 1.00 92.00 163 GLU A N 1
ATOM 1360 C CA . GLU A 1 163 ? -21.725 -24.602 61.454 1.00 92.00 163 GLU A CA 1
ATOM 1361 C C . GLU A 1 163 ? -21.223 -25.863 62.176 1.00 92.00 163 GLU A C 1
ATOM 1363 O O . GLU A 1 163 ? -21.656 -26.971 61.845 1.00 92.00 163 GLU A O 1
ATOM 1368 N N . GLY A 1 164 ? -20.356 -25.705 63.183 1.00 91.81 164 GLY A N 1
ATOM 1369 C CA . G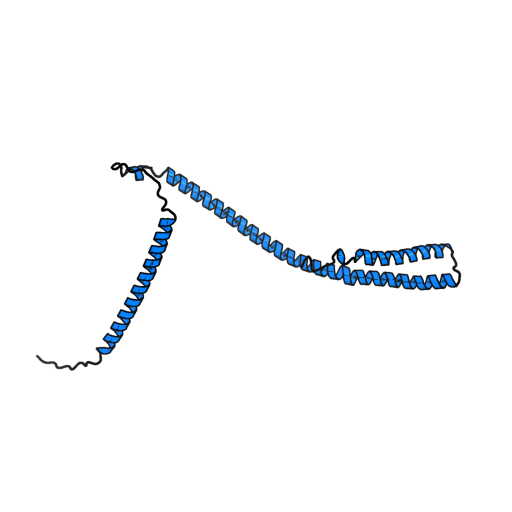LY A 1 164 ? -19.916 -26.791 64.064 1.00 91.81 164 GLY A CA 1
ATOM 1370 C C . GLY A 1 164 ? -21.076 -27.402 64.848 1.00 91.81 164 GLY A C 1
ATOM 1371 O O . GLY A 1 164 ? -21.290 -28.610 64.781 1.00 91.81 164 GLY A O 1
ATOM 1372 N N . VAL A 1 165 ? -21.896 -26.563 65.486 1.00 93.25 165 VAL A N 1
ATOM 1373 C CA . VAL A 1 165 ? -23.093 -27.006 66.220 1.00 93.25 165 VAL A CA 1
ATOM 1374 C C . VAL A 1 165 ? -24.069 -27.753 65.308 1.00 93.25 165 VAL A C 1
ATOM 1376 O O . VAL A 1 165 ? -24.616 -28.777 65.705 1.00 93.25 165 VAL A O 1
ATOM 1379 N N . VAL A 1 166 ? -24.274 -27.298 64.068 1.00 91.50 166 VAL A N 1
ATOM 1380 C CA . VAL A 1 166 ? -25.138 -27.999 63.100 1.00 91.50 166 VAL A CA 1
ATOM 1381 C C . VAL A 1 166 ? -24.584 -29.382 62.747 1.00 91.50 166 VAL A C 1
ATOM 1383 O O . VAL A 1 166 ? -25.360 -30.332 62.639 1.00 91.50 166 VAL A O 1
ATOM 1386 N N . LYS A 1 167 ? -23.262 -29.521 62.590 1.00 89.75 167 LYS A N 1
ATOM 1387 C CA . LYS A 1 167 ? -22.628 -30.826 62.347 1.00 89.75 167 LYS A CA 1
ATOM 1388 C C . LYS A 1 167 ? -22.770 -31.760 63.540 1.00 89.75 167 LYS A C 1
ATOM 1390 O O . LYS A 1 167 ? -23.196 -32.893 63.350 1.00 89.75 167 LYS A O 1
ATOM 1395 N N . GLU A 1 168 ? -22.491 -31.280 64.749 1.00 92.25 168 GLU A N 1
ATOM 1396 C CA . GLU A 1 168 ? -22.665 -32.068 65.975 1.00 92.25 168 GLU A CA 1
ATOM 1397 C C . GLU A 1 168 ? -24.126 -32.486 66.169 1.00 92.25 168 GLU A C 1
ATOM 1399 O O . GLU A 1 168 ? -24.413 -33.617 66.555 1.00 92.25 168 GLU A O 1
ATOM 1404 N N . LEU A 1 169 ? -25.076 -31.604 65.843 1.00 91.38 169 LEU A N 1
ATOM 1405 C CA . LEU A 1 169 ? -26.501 -31.916 65.903 1.00 91.38 169 LEU A CA 1
ATOM 1406 C C . LEU A 1 169 ? -26.897 -32.979 64.865 1.00 91.38 169 LEU A C 1
ATOM 1408 O O . LEU A 1 169 ? -27.678 -33.877 65.176 1.00 91.38 169 LEU A O 1
ATOM 1412 N N . ALA A 1 170 ? -26.343 -32.915 63.652 1.00 88.50 170 ALA A N 1
ATOM 1413 C CA . ALA A 1 170 ? -26.562 -33.925 62.619 1.00 88.50 170 ALA A CA 1
ATOM 1414 C C . ALA A 1 170 ? -25.947 -35.283 62.999 1.00 88.50 170 ALA A C 1
ATOM 1416 O O . ALA A 1 170 ? -26.578 -36.319 62.797 1.00 88.50 170 ALA A O 1
ATOM 1417 N N . GLU A 1 171 ? -24.753 -35.288 63.593 1.00 87.94 171 GLU A N 1
ATOM 1418 C CA . GLU A 1 171 ? -24.113 -36.498 64.116 1.00 87.94 171 GLU A CA 1
ATOM 1419 C C . GLU A 1 171 ? -24.910 -37.097 65.279 1.00 87.94 171 GLU A C 1
ATOM 1421 O O . GLU A 1 171 ? -25.169 -38.300 65.280 1.00 87.94 171 GLU A O 1
ATOM 1426 N N . ASN A 1 172 ? -25.384 -36.273 66.217 1.00 88.56 172 ASN A N 1
ATOM 1427 C CA . ASN A 1 172 ? -26.254 -36.714 67.309 1.00 88.56 172 ASN A CA 1
ATOM 1428 C C . ASN A 1 172 ? -27.560 -37.325 66.788 1.00 88.56 172 ASN A C 1
ATOM 1430 O O . ASN A 1 172 ? -27.974 -38.382 67.267 1.00 88.56 172 ASN A O 1
ATOM 1434 N N . ASN A 1 173 ? -28.181 -36.715 65.776 1.00 84.19 173 ASN A N 1
ATOM 1435 C CA . ASN A 1 173 ? -29.369 -37.276 65.133 1.00 84.19 173 ASN A CA 1
ATOM 1436 C C . ASN A 1 173 ? -29.059 -38.609 64.439 1.00 84.19 173 ASN A C 1
ATOM 1438 O O . ASN A 1 173 ? -29.805 -39.570 64.606 1.00 84.19 173 ASN A O 1
ATOM 1442 N N . HIS A 1 174 ? -27.925 -38.717 63.746 1.00 84.00 174 HIS A N 1
ATOM 1443 C CA . HIS A 1 174 ? -27.501 -39.970 63.122 1.00 84.00 174 HIS A CA 1
ATOM 1444 C C . HIS A 1 174 ? -27.227 -41.084 64.151 1.00 84.00 174 HIS A C 1
ATOM 1446 O O . HIS A 1 174 ? -27.549 -42.252 63.924 1.00 84.00 174 HIS A O 1
ATOM 1452 N N . ILE A 1 175 ? -26.652 -40.738 65.306 1.00 84.06 175 ILE A N 1
ATOM 1453 C CA . ILE A 1 175 ? -26.443 -41.666 66.424 1.00 84.06 175 ILE A CA 1
ATOM 1454 C C . ILE A 1 175 ? -27.791 -42.119 66.993 1.00 84.06 175 ILE A C 1
ATOM 1456 O O . ILE A 1 175 ? -27.988 -43.319 67.185 1.00 84.06 175 ILE A O 1
ATOM 1460 N N . LEU A 1 176 ? -28.731 -41.197 67.219 1.00 81.50 176 LEU A N 1
ATOM 1461 C CA . LEU A 1 176 ? -30.083 -41.513 67.687 1.00 81.50 176 LEU A CA 1
ATOM 1462 C C . LEU A 1 176 ? -30.828 -42.435 66.717 1.00 81.50 176 LEU A C 1
ATOM 1464 O O . LEU A 1 176 ? -31.454 -43.391 67.163 1.00 81.50 176 LEU A O 1
ATOM 1468 N N . GLU A 1 177 ? -30.716 -42.214 65.409 1.00 78.38 177 GLU A N 1
ATOM 1469 C CA . GLU A 1 177 ? -31.287 -43.101 64.388 1.00 78.38 177 GLU A CA 1
ATOM 1470 C C . GLU A 1 177 ? -30.662 -44.503 64.434 1.00 78.38 177 GLU A C 1
ATOM 1472 O O . GLU A 1 177 ? -31.367 -45.509 64.332 1.00 78.38 177 GLU A O 1
ATOM 1477 N N . ARG A 1 178 ? -29.347 -44.596 64.663 1.00 73.81 178 ARG A N 1
ATOM 1478 C CA . ARG A 1 178 ? -28.640 -45.878 64.795 1.00 73.81 178 ARG A CA 1
ATOM 1479 C C . ARG A 1 178 ? -29.012 -46.619 66.084 1.00 73.81 178 ARG A C 1
ATOM 1481 O O . ARG A 1 178 ? -29.151 -47.838 66.054 1.00 73.81 178 ARG A O 1
ATOM 1488 N N . PHE A 1 179 ? -29.210 -45.913 67.198 1.00 66.12 179 PHE A N 1
ATOM 1489 C CA . PHE A 1 179 ? -29.706 -46.504 68.447 1.00 66.12 179 PHE A CA 1
ATOM 1490 C C . PHE A 1 179 ? -31.197 -46.862 68.375 1.00 66.12 179 PHE A C 1
ATOM 1492 O O . PHE A 1 179 ? -31.583 -47.907 68.888 1.00 66.12 179 PHE A O 1
ATOM 1499 N N . GLY A 1 180 ? -32.018 -46.062 67.690 1.00 60.94 180 GLY A N 1
ATOM 1500 C CA . GLY A 1 180 ? -33.425 -46.367 67.416 1.00 60.94 180 GLY A CA 1
ATOM 1501 C C . GLY A 1 180 ? -33.610 -47.591 66.512 1.00 60.94 180 GLY A C 1
ATOM 1502 O O . GLY A 1 180 ? -34.570 -48.338 66.672 1.00 60.94 180 GLY A O 1
ATOM 1503 N N . ALA A 1 181 ? -32.658 -47.855 65.612 1.00 55.09 181 ALA A N 1
ATOM 1504 C CA . ALA A 1 181 ? -32.621 -49.080 64.815 1.00 55.09 181 ALA A CA 1
ATOM 1505 C C . ALA A 1 181 ? -32.179 -50.321 65.621 1.00 55.09 181 ALA A C 1
ATOM 1507 O O . ALA A 1 181 ? -32.542 -51.437 65.262 1.00 55.09 181 ALA A O 1
ATOM 1508 N N . LEU A 1 182 ? -31.431 -50.142 66.718 1.00 52.97 182 LEU A N 1
ATOM 1509 C CA . LEU A 1 182 ? -30.976 -51.231 67.596 1.00 52.97 182 LEU A CA 1
ATOM 1510 C C . LEU A 1 182 ? -31.992 -51.605 68.692 1.00 52.97 182 LEU A C 1
ATOM 1512 O O . LEU A 1 182 ? -31.848 -52.656 69.310 1.00 52.97 182 LEU A O 1
ATOM 1516 N N . THR A 1 183 ? -33.026 -50.793 68.930 1.00 51.88 183 THR A N 1
ATOM 1517 C CA . THR A 1 183 ? -34.093 -51.086 69.909 1.00 51.88 183 THR A CA 1
ATOM 1518 C C . THR A 1 183 ? -35.347 -51.726 69.304 1.00 51.88 183 THR A C 1
ATOM 1520 O O . THR A 1 183 ? -36.251 -52.091 70.052 1.00 51.88 183 THR A O 1
ATOM 1523 N N . MET A 1 184 ? -35.397 -51.939 67.983 1.00 49.81 184 MET A N 1
ATOM 1524 C CA . MET A 1 184 ? -36.532 -52.581 67.292 1.00 49.81 184 MET A CA 1
ATOM 1525 C C . MET A 1 184 ? -36.312 -54.068 66.953 1.00 49.81 184 MET A C 1
ATOM 1527 O O . MET A 1 184 ? -37.037 -54.614 66.126 1.00 49.81 184 MET A O 1
ATOM 1531 N N . ASP A 1 185 ? -35.377 -54.745 67.634 1.00 45.00 185 ASP A N 1
ATOM 1532 C CA . ASP A 1 185 ? -35.299 -56.219 67.673 1.00 45.00 185 ASP A CA 1
ATOM 1533 C C . ASP A 1 185 ? -35.349 -56.746 69.121 1.00 45.00 185 ASP A C 1
ATOM 1535 O O . ASP A 1 185 ? -34.440 -57.385 69.646 1.00 45.00 185 ASP A O 1
ATOM 1539 N N . GLY A 1 186 ? -36.440 -56.400 69.807 1.00 43.28 186 GLY A N 1
ATOM 1540 C CA . GLY A 1 186 ? -36.800 -56.873 71.143 1.00 43.28 186 GLY A CA 1
ATOM 1541 C C . GLY A 1 186 ? -38.313 -57.023 71.222 1.00 43.28 186 GLY A C 1
ATOM 1542 O O . GLY A 1 186 ? -39.015 -56.109 71.641 1.00 43.28 186 GLY A O 1
ATOM 1543 N N . GLY A 1 187 ? -38.808 -58.148 70.707 1.00 35.91 187 GLY A N 1
ATOM 1544 C CA . GLY A 1 187 ? -40.201 -58.360 70.327 1.00 35.91 187 GLY A CA 1
ATOM 1545 C C . GLY A 1 187 ? -41.261 -58.123 71.408 1.00 35.91 187 GLY A C 1
ATOM 1546 O O . GLY A 1 187 ? -41.109 -58.480 72.576 1.00 35.91 187 GLY A O 1
ATOM 1547 N N . LEU A 1 188 ? -42.412 -57.631 70.940 1.00 39.34 188 LEU A N 1
ATOM 1548 C CA . LEU A 1 188 ? -43.709 -57.848 71.572 1.00 39.34 188 LEU A CA 1
ATOM 1549 C C . LEU A 1 188 ? -43.913 -59.354 71.823 1.00 39.34 188 LEU A C 1
ATOM 1551 O O . LEU A 1 188 ? -44.018 -60.140 70.879 1.00 39.34 188 LEU A O 1
ATOM 1555 N N . ARG A 1 189 ? -44.095 -59.749 73.085 1.00 36.78 189 ARG A N 1
ATOM 1556 C CA . ARG A 1 189 ? -45.003 -60.851 73.423 1.00 36.78 189 ARG A CA 1
ATOM 1557 C C . ARG A 1 189 ? -46.168 -60.297 74.228 1.00 36.78 189 ARG A C 1
ATOM 1559 O O . ARG A 1 189 ? -46.016 -59.843 75.353 1.00 36.78 189 ARG A O 1
ATOM 1566 N N . ASN A 1 190 ? -47.311 -60.341 73.564 1.00 40.84 190 ASN A N 1
ATOM 1567 C CA . ASN A 1 190 ? -48.653 -60.122 74.067 1.00 40.84 190 ASN A CA 1
ATOM 1568 C C . ASN A 1 190 ? -49.020 -61.190 75.114 1.00 40.84 190 ASN A C 1
ATOM 1570 O O . ASN A 1 190 ? -48.773 -62.363 74.836 1.00 40.84 190 ASN A O 1
ATOM 1574 N N . VAL A 1 191 ? -49.639 -60.807 76.239 1.00 35.78 191 VAL A N 1
ATOM 1575 C CA . VAL A 1 191 ? -50.610 -61.645 76.971 1.00 35.78 191 VAL A CA 1
ATOM 1576 C C . VAL A 1 191 ? -51.622 -60.730 77.680 1.00 35.78 191 VAL A C 1
ATOM 1578 O O . VAL A 1 191 ? -51.290 -60.068 78.661 1.00 35.78 191 VAL A O 1
ATOM 1581 N N . ASP A 1 192 ? -52.851 -60.720 77.166 1.00 39.03 192 ASP A N 1
ATOM 1582 C CA . ASP A 1 192 ? -54.074 -60.277 77.843 1.00 39.03 192 ASP A CA 1
ATOM 1583 C C . ASP A 1 192 ? -54.367 -61.115 79.105 1.00 39.03 192 ASP A C 1
ATOM 1585 O O . ASP A 1 192 ? -54.147 -62.325 79.086 1.00 39.03 192 ASP A O 1
ATOM 1589 N N . CYS A 1 193 ? -54.928 -60.500 80.158 1.00 37.88 193 CYS A N 1
ATOM 1590 C CA . CYS A 1 193 ? -56.159 -60.934 80.856 1.00 37.88 193 CYS A CA 1
ATOM 1591 C C . CYS A 1 193 ? -56.334 -60.267 82.240 1.00 37.88 193 CYS A C 1
ATOM 1593 O O . CYS A 1 193 ? -55.459 -60.400 83.092 1.00 37.88 193 CYS A O 1
ATOM 1595 N N . LEU A 1 194 ? -57.552 -59.729 82.443 1.00 36.38 194 LEU A N 1
ATOM 1596 C CA . LEU A 1 194 ? -58.253 -59.354 83.693 1.00 36.38 194 LEU A CA 1
ATOM 1597 C C . LEU A 1 194 ? -57.744 -58.141 84.490 1.00 36.38 194 LEU A C 1
ATOM 1599 O O . LEU A 1 194 ? -56.738 -58.252 85.218 1.00 36.38 194 LEU A O 1
#

Organism: Equus caballus (NCBI:txid9796)